Protein AF-0000000087148066 (afdb_homodimer)

pLDDT: mean 91.2, std 13.94, range [25.66, 98.75]

Nearest PDB structures (foldseek):
  1ais-assembly1_B  TM=8.058E-01  e=1.054E-03  Pyrococcus woesei
  8wak-assembly1_R  TM=8.141E-01  e=6.485E-03  Homo sapiens
  8s5n-assembly1_M  TM=8.007E-01  e=1.209E-02  Homo sapiens
  4roc-assembly1_A  TM=7.691E-01  e=4.428E-02  Homo sapiens
  4rod-assembly1_A  TM=7.139E-01  e=2.923E-02  Homo sapiens

Secondary structure (DSSP, 8-state):
---HHHHHHTHHHHHHHHHHHHHTT--HHHHHHHHHHHHHS--SSGGGHHHHHHHHHHHHHHHTT----HHHHHHHHT--HHHHHHHHHHHHHHT-------/---HHHHHHTHHHHHHHHHHHHHTT--HHHHHHHHHHHHHS--SSGGGHHHHHHHHHHHHHHHTT----HHHHHHHHT--HHHHHHHHHHHHHHT-------

Foldseek 3Di:
DADPVLCVVCVVLLVLLVVLCVVVVADPQLSVQLSVLLSVPPDPDPVLSLLSSLLSSQLSCVLVVNDDDLCSSCVSSVHDSVSNVVPNVVSNVVSPDDPPPD/DADPVLCVVCVVLLVLLVVLCVVVVADPQLSVQLSVLLSVPPDPDPVLSLLSSLLSSQLSCVLVVNDDDLCSSCVSSVHDSVSNVVPNVVSNVVSPDDPPPD

InterPro domains:
  IPR013150 Transcription factor TFIIB, cyclin-like domain [PF00382] (17-92)
  IPR036915 Cyclin-like superfamily [SSF47954] (13-97)

Sequence (204 aa):
MYRARDRVDNEEWVARLTRAADGLDLDTEARSNAVDLFLSNVPDEERSKPAVAAASLYAGALIAGEERSQGSVAAAMDVTRLSVQTRWKELLADSGFRPPEWMYRARDRVDNEEWVARLTRAADGLDLDTEARSNAVDLFLSNVPDEERSKPAVAAASLYAGALIAGEERSQGSVAAAMDVTRLSVQTRWKELLADSGFRPPEW

Structure (mmCIF, N/CA/C/O backbone):
data_AF-0000000087148066-model_v1
#
loop_
_entity.id
_entity.type
_entity.pdbx_description
1 polymer 'Transcription initiation factor IIB family protein'
#
loop_
_atom_site.group_PDB
_atom_site.id
_atom_site.type_symbol
_atom_site.label_atom_id
_atom_site.label_alt_id
_atom_site.label_comp_id
_atom_site.label_asym_id
_atom_site.label_entity_id
_atom_site.label_seq_id
_atom_site.pdbx_PDB_ins_code
_atom_site.Cartn_x
_atom_site.Cartn_y
_atom_site.Cartn_z
_atom_site.occupancy
_atom_site.B_iso_or_equiv
_atom_site.auth_seq_id
_atom_site.auth_comp_id
_atom_site.auth_asym_id
_atom_site.auth_atom_id
_atom_site.pdbx_PDB_model_num
ATOM 1 N N . MET A 1 1 ? -13.602 -15.461 4.309 1 65.12 1 MET A N 1
ATOM 2 C CA . MET A 1 1 ? -12.797 -16.578 4.773 1 65.12 1 MET A CA 1
ATOM 3 C C . MET A 1 1 ? -12.75 -17.688 3.727 1 65.12 1 MET A C 1
ATOM 5 O O . MET A 1 1 ? -13.758 -18 3.088 1 65.12 1 MET A O 1
ATOM 9 N N . TYR A 1 2 ? -11.602 -17.953 3.211 1 76.38 2 TYR A N 1
ATOM 10 C CA . TYR A 1 2 ? -11.492 -19.016 2.223 1 76.38 2 TYR A CA 1
ATOM 11 C C . TYR A 1 2 ? -11.523 -20.375 2.889 1 76.38 2 TYR A C 1
ATOM 13 O O . TYR A 1 2 ? -11.258 -20.5 4.09 1 76.38 2 TYR A O 1
ATOM 21 N N . ARG A 1 3 ? -12.148 -21.25 2.096 1 78.5 3 ARG A N 1
ATOM 22 C CA . ARG A 1 3 ? -12.359 -22.609 2.592 1 78.5 3 ARG A CA 1
ATOM 23 C C . ARG A 1 3 ? -11.109 -23.453 2.412 1 78.5 3 ARG A C 1
ATOM 25 O O . ARG A 1 3 ? -10.281 -23.172 1.54 1 78.5 3 ARG A O 1
ATOM 32 N N . ALA A 1 4 ? -10.859 -24.344 3.367 1 82.19 4 ALA A N 1
ATOM 33 C CA . ALA A 1 4 ? -9.758 -25.297 3.262 1 82.19 4 ALA A CA 1
ATOM 34 C C . ALA A 1 4 ? -9.656 -25.875 1.85 1 82.19 4 ALA A C 1
ATOM 36 O O . ALA A 1 4 ? -8.555 -26.062 1.331 1 82.19 4 ALA A O 1
ATOM 37 N N . ARG A 1 5 ? -10.672 -26.141 1.269 1 84.19 5 ARG A N 1
ATOM 38 C CA . ARG A 1 5 ? -10.719 -26.672 -0.094 1 84.19 5 ARG A CA 1
ATOM 39 C C . ARG A 1 5 ? -10.086 -25.688 -1.078 1 84.19 5 ARG A C 1
ATOM 41 O O . ARG A 1 5 ? -9.422 -26.109 -2.031 1 84.19 5 ARG A O 1
ATOM 48 N N . ASP A 1 6 ? -10.234 -24.422 -0.799 1 88.19 6 ASP A N 1
ATOM 49 C CA . ASP A 1 6 ? -9.641 -23.422 -1.68 1 88.19 6 ASP A CA 1
ATOM 50 C C . ASP A 1 6 ? -8.117 -23.516 -1.667 1 88.19 6 ASP A C 1
ATOM 52 O O . ASP A 1 6 ? -7.469 -23.344 -2.701 1 88.19 6 ASP A O 1
ATOM 56 N N . ARG A 1 7 ? -7.602 -23.859 -0.536 1 90.75 7 ARG A N 1
ATOM 57 C CA . ARG A 1 7 ? -6.156 -24 -0.43 1 90.75 7 ARG A CA 1
ATOM 58 C C . ARG A 1 7 ? -5.672 -25.219 -1.208 1 90.75 7 ARG A C 1
ATOM 60 O O . ARG A 1 7 ? -4.676 -25.156 -1.933 1 90.75 7 ARG A O 1
ATOM 67 N N . VAL A 1 8 ? -6.363 -26.281 -1.067 1 91.5 8 VAL A N 1
ATOM 68 C CA . VAL A 1 8 ? -5.984 -27.516 -1.746 1 91.5 8 VAL A CA 1
ATOM 69 C C . VAL A 1 8 ? -6.082 -27.328 -3.258 1 91.5 8 VAL A C 1
ATOM 71 O O . VAL A 1 8 ? -5.188 -27.734 -4 1 91.5 8 VAL A O 1
ATOM 74 N N . ASP A 1 9 ? -7.105 -26.688 -3.732 1 94.62 9 ASP A N 1
ATOM 75 C CA . ASP A 1 9 ? -7.348 -26.5 -5.16 1 94.62 9 ASP A CA 1
ATOM 76 C C . ASP A 1 9 ? -6.34 -25.531 -5.766 1 94.62 9 ASP A C 1
ATOM 78 O O . ASP A 1 9 ? -6.168 -25.484 -6.984 1 94.62 9 ASP A O 1
ATOM 82 N N . ASN A 1 10 ? -5.652 -24.766 -4.871 1 97.12 10 ASN A N 1
ATOM 83 C CA . ASN A 1 10 ? -4.715 -23.75 -5.363 1 97.12 10 ASN A CA 1
ATOM 84 C C . ASN A 1 10 ? -3.328 -23.938 -4.754 1 97.12 10 ASN A C 1
ATOM 86 O O . ASN A 1 10 ? -2.592 -22.969 -4.574 1 97.12 10 ASN A O 1
ATOM 90 N N . GLU A 1 11 ? -3.033 -25.156 -4.402 1 96.31 11 GLU A N 1
ATOM 91 C CA . GLU A 1 11 ? -1.798 -25.484 -3.701 1 96.31 11 GLU A CA 1
ATOM 92 C C . GLU A 1 11 ? -0.573 -25.078 -4.512 1 96.31 11 GLU A C 1
ATOM 94 O O . GLU A 1 11 ? 0.434 -24.641 -3.945 1 96.31 11 GLU A O 1
ATOM 99 N N . GLU A 1 12 ? -0.65 -25.266 -5.797 1 96.88 12 GLU A N 1
ATOM 100 C CA . GLU A 1 12 ? 0.484 -24.922 -6.652 1 96.88 12 GLU A CA 1
ATOM 101 C C . GLU A 1 12 ? 0.794 -23.422 -6.578 1 96.88 12 GLU A C 1
ATOM 103 O O . GLU A 1 12 ? 1.959 -23.031 -6.504 1 96.88 12 GLU A O 1
ATOM 108 N N . TRP A 1 13 ? -0.213 -22.656 -6.586 1 97.44 13 TRP A N 1
ATOM 109 C CA . TRP A 1 13 ? -0.006 -21.219 -6.539 1 97.44 13 TRP A CA 1
ATOM 110 C C . TRP A 1 13 ? 0.446 -20.781 -5.148 1 97.44 13 TRP A C 1
ATOM 112 O O . TRP A 1 13 ? 1.262 -19.859 -5.016 1 97.44 13 TRP A O 1
ATOM 122 N N . VAL A 1 14 ? -0.077 -21.422 -4.16 1 97.75 14 VAL A N 1
ATOM 123 C CA . VAL A 1 14 ? 0.371 -21.141 -2.801 1 97.75 14 VAL A CA 1
ATOM 124 C C . VAL A 1 14 ? 1.854 -21.469 -2.664 1 97.75 14 VAL A C 1
ATOM 126 O O . VAL A 1 14 ? 2.619 -20.719 -2.072 1 97.75 14 VAL A O 1
ATOM 129 N N . ALA A 1 15 ? 2.25 -22.578 -3.254 1 98.31 15 ALA A N 1
ATOM 130 C CA . ALA A 1 15 ? 3.656 -22.969 -3.223 1 98.31 15 ALA A CA 1
ATOM 131 C C . ALA A 1 15 ? 4.527 -21.969 -3.965 1 98.31 15 ALA A C 1
ATOM 133 O O . ALA A 1 15 ? 5.602 -21.594 -3.484 1 98.31 15 ALA A O 1
ATOM 134 N N . ARG A 1 16 ? 4.109 -21.516 -5.133 1 98.31 16 ARG A N 1
ATOM 135 C CA . ARG A 1 16 ? 4.855 -20.531 -5.918 1 98.31 16 ARG A CA 1
ATOM 136 C C . ARG A 1 16 ? 4.984 -19.219 -5.168 1 98.31 16 ARG A C 1
ATOM 138 O O . ARG A 1 16 ? 6.059 -18.609 -5.145 1 98.31 16 ARG A O 1
ATOM 145 N N . LEU A 1 17 ? 3.908 -18.812 -4.633 1 98.38 17 LEU A N 1
ATOM 146 C CA . LEU A 1 17 ? 3.893 -17.594 -3.83 1 98.38 17 LEU A CA 1
ATOM 147 C C . LEU A 1 17 ? 4.859 -17.703 -2.654 1 98.38 17 LEU A C 1
ATOM 149 O O . LEU A 1 17 ? 5.602 -16.766 -2.367 1 98.38 17 LEU A O 1
ATOM 153 N N . THR A 1 18 ? 4.902 -18.812 -2.006 1 98.19 18 THR A N 1
ATOM 154 C CA . THR A 1 18 ? 5.758 -19.047 -0.845 1 98.19 18 THR A CA 1
ATOM 155 C C . THR A 1 18 ? 7.227 -19.062 -1.249 1 98.19 18 THR A C 1
ATOM 157 O O . THR A 1 18 ? 8.078 -18.5 -0.549 1 98.19 18 THR A O 1
ATOM 160 N N . ARG A 1 19 ? 7.512 -19.656 -2.332 1 98.5 19 ARG A N 1
ATOM 161 C CA . ARG A 1 19 ? 8.883 -19.641 -2.834 1 98.5 19 ARG A CA 1
ATOM 162 C C . ARG A 1 19 ? 9.336 -18.234 -3.162 1 98.5 19 ARG A C 1
ATOM 164 O O . ARG A 1 19 ? 10.469 -17.844 -2.854 1 98.5 19 ARG A O 1
ATOM 171 N N . ALA A 1 20 ? 8.461 -17.531 -3.893 1 98.75 20 ALA A N 1
ATOM 172 C CA . ALA A 1 20 ? 8.781 -16.141 -4.207 1 98.75 20 ALA A CA 1
ATOM 173 C C . ALA A 1 20 ? 9.023 -15.336 -2.934 1 98.75 20 ALA A C 1
ATOM 175 O O . ALA A 1 20 ? 9.953 -14.523 -2.877 1 98.75 20 ALA A O 1
ATOM 176 N N . ALA A 1 21 ? 8.203 -15.562 -1.958 1 98.62 21 ALA A N 1
ATOM 177 C CA . ALA A 1 21 ? 8.383 -14.891 -0.677 1 98.62 21 ALA A CA 1
ATOM 178 C C . ALA A 1 21 ? 9.734 -15.234 -0.064 1 98.62 21 ALA A C 1
ATOM 180 O O . ALA A 1 21 ? 10.391 -14.367 0.526 1 98.62 21 ALA A O 1
ATOM 181 N N . ASP A 1 22 ? 10.102 -16.5 -0.171 1 98.12 22 ASP A N 1
ATOM 182 C CA . ASP A 1 22 ? 11.406 -16.938 0.31 1 98.12 22 ASP A CA 1
ATOM 183 C C . ASP A 1 22 ? 12.531 -16.203 -0.411 1 98.12 22 ASP A C 1
ATOM 185 O O . ASP A 1 22 ? 13.469 -15.703 0.225 1 98.12 22 ASP A O 1
ATOM 189 N N . GLY A 1 23 ? 12.469 -16.141 -1.648 1 98.06 23 GLY A N 1
ATOM 190 C CA . GLY A 1 23 ? 13.469 -15.461 -2.453 1 98.06 23 GLY A CA 1
ATOM 191 C C . GLY A 1 23 ? 13.586 -13.977 -2.133 1 98.06 23 GLY A C 1
ATOM 192 O O . GLY A 1 23 ? 14.648 -13.383 -2.301 1 98.06 23 GLY A O 1
ATOM 193 N N . LEU A 1 24 ? 12.555 -13.438 -1.685 1 97.81 24 LEU A N 1
ATOM 194 C CA . LEU A 1 24 ? 12.523 -12.023 -1.33 1 97.81 24 LEU A CA 1
ATOM 195 C C . LEU A 1 24 ? 12.812 -11.828 0.153 1 97.81 24 LEU A C 1
ATOM 197 O O . LEU A 1 24 ? 12.781 -10.695 0.654 1 97.81 24 LEU A O 1
ATOM 201 N N . ASP A 1 25 ? 13.008 -12.891 0.852 1 97.88 25 ASP A N 1
ATOM 202 C CA . ASP A 1 25 ? 13.336 -12.891 2.273 1 97.88 25 ASP A CA 1
ATOM 203 C C . ASP A 1 25 ? 12.242 -12.219 3.094 1 97.88 25 ASP A C 1
ATOM 205 O O . ASP A 1 25 ? 12.531 -11.359 3.936 1 97.88 25 ASP A O 1
ATOM 209 N N . LEU A 1 26 ? 11.047 -12.555 2.791 1 97.94 26 LEU A N 1
ATOM 210 C CA . LEU A 1 26 ? 9.914 -12.016 3.545 1 97.94 26 LEU A CA 1
ATOM 211 C C . LEU A 1 26 ? 9.703 -12.805 4.836 1 97.94 26 LEU A C 1
ATOM 213 O O . LEU A 1 26 ? 10.016 -14 4.898 1 97.94 26 LEU A O 1
ATOM 217 N N . ASP A 1 27 ? 9.172 -12.117 5.812 1 97.19 27 ASP A N 1
ATOM 218 C CA . ASP A 1 27 ? 8.953 -12.789 7.09 1 97.19 27 ASP A CA 1
ATOM 219 C C . ASP A 1 27 ? 7.656 -13.586 7.074 1 97.19 27 ASP A C 1
ATOM 221 O O . ASP A 1 27 ? 6.934 -13.594 6.074 1 97.19 27 ASP A O 1
ATOM 225 N N . THR A 1 28 ? 7.395 -14.32 8.148 1 97.31 28 THR A N 1
ATOM 226 C CA . THR A 1 28 ? 6.262 -15.234 8.227 1 97.31 28 THR A CA 1
ATOM 227 C C . THR A 1 28 ? 4.941 -14.469 8.133 1 97.31 28 THR A C 1
ATOM 229 O O . THR A 1 28 ? 3.977 -14.961 7.543 1 97.31 28 THR A O 1
ATOM 232 N N . GLU A 1 29 ? 4.934 -13.281 8.734 1 96 29 GLU A N 1
ATOM 233 C CA . GLU A 1 29 ? 3.717 -12.477 8.703 1 96 29 GLU A CA 1
ATOM 234 C C . GLU A 1 29 ? 3.373 -12.062 7.273 1 96 29 GLU A C 1
ATOM 236 O O . GLU A 1 29 ? 2.227 -12.195 6.84 1 96 29 GLU A O 1
ATOM 241 N N . ALA A 1 30 ? 4.328 -11.562 6.512 1 96.69 30 ALA A N 1
ATOM 242 C CA . ALA A 1 30 ? 4.137 -11.172 5.117 1 96.69 30 ALA A CA 1
ATOM 243 C C . ALA A 1 30 ? 3.654 -12.344 4.273 1 96.69 30 ALA A C 1
ATOM 245 O O . ALA A 1 30 ? 2.742 -12.203 3.457 1 96.69 30 ALA A O 1
ATOM 246 N N . ARG A 1 31 ? 4.219 -13.484 4.508 1 97.56 31 ARG A N 1
ATOM 247 C CA . ARG A 1 31 ? 3.844 -14.695 3.787 1 97.56 31 ARG A CA 1
ATOM 248 C C . ARG A 1 31 ? 2.398 -15.078 4.082 1 97.56 31 ARG A C 1
ATOM 250 O O . ARG A 1 31 ? 1.638 -15.406 3.166 1 97.56 31 ARG A O 1
ATOM 257 N N . SER A 1 32 ? 2.088 -15.078 5.352 1 96.62 32 SER A N 1
ATOM 258 C CA . SER A 1 32 ? 0.739 -15.438 5.773 1 96.62 32 SER A CA 1
ATOM 259 C C . SER A 1 32 ? -0.298 -14.484 5.184 1 96.62 32 SER A C 1
ATOM 261 O O . SER A 1 32 ? -1.326 -14.93 4.664 1 96.62 32 SER A O 1
ATOM 263 N N . ASN A 1 33 ? 0.008 -13.195 5.273 1 95.69 33 ASN A N 1
ATOM 264 C CA . ASN A 1 33 ? -0.878 -12.203 4.676 1 95.69 33 ASN A CA 1
ATOM 265 C C . ASN A 1 33 ? -1.093 -12.469 3.188 1 95.69 33 ASN A C 1
ATOM 267 O O . ASN A 1 33 ? -2.225 -12.422 2.703 1 95.69 33 ASN A O 1
ATOM 271 N N . ALA A 1 34 ? -0.006 -12.695 2.479 1 97.62 34 ALA A N 1
ATOM 272 C CA . ALA A 1 34 ? -0.044 -12.898 1.032 1 97.62 34 ALA A CA 1
ATOM 273 C C . ALA A 1 34 ? -0.906 -14.109 0.67 1 97.62 34 ALA A C 1
ATOM 275 O O . ALA A 1 34 ? -1.741 -14.031 -0.235 1 97.62 34 ALA A O 1
ATOM 276 N N . VAL A 1 35 ? -0.723 -15.211 1.393 1 97.19 35 VAL A N 1
ATOM 277 C CA . VAL A 1 35 ? -1.481 -16.438 1.14 1 97.19 35 VAL A CA 1
ATOM 278 C C . VAL A 1 35 ? -2.963 -16.188 1.422 1 97.19 35 VAL A C 1
ATOM 280 O O . VAL A 1 35 ? -3.824 -16.578 0.631 1 97.19 35 VAL A O 1
ATOM 283 N N . ASP A 1 36 ? -3.264 -15.539 2.539 1 95.88 36 ASP A N 1
ATOM 284 C CA . ASP A 1 36 ? -4.645 -15.242 2.906 1 95.88 36 ASP A CA 1
ATOM 285 C C . ASP A 1 36 ? -5.32 -14.375 1.848 1 95.88 36 ASP A C 1
ATOM 287 O O . ASP A 1 36 ? -6.469 -14.625 1.473 1 95.88 36 ASP A O 1
ATOM 291 N N . LEU A 1 37 ? -4.625 -13.344 1.41 1 96.38 37 LEU A N 1
ATOM 292 C CA . LEU A 1 37 ? -5.164 -12.461 0.384 1 96.38 37 LEU A CA 1
ATOM 293 C C . LEU A 1 37 ? -5.453 -13.234 -0.901 1 96.38 37 LEU A C 1
ATOM 295 O O . LEU A 1 37 ? -6.516 -13.07 -1.501 1 96.38 37 LEU A O 1
ATOM 299 N N . PHE A 1 38 ? -4.508 -14.062 -1.3 1 97.81 38 PHE A N 1
ATOM 300 C CA . PHE A 1 38 ? -4.68 -14.828 -2.533 1 97.81 38 PHE A CA 1
ATOM 301 C C . PHE A 1 38 ? -5.871 -15.766 -2.424 1 97.81 38 PHE A C 1
ATOM 303 O O . PHE A 1 38 ? -6.746 -15.773 -3.295 1 97.81 38 PHE A O 1
ATOM 310 N N . LEU A 1 39 ? -5.961 -16.516 -1.323 1 96.69 39 LEU A N 1
ATOM 311 C CA . LEU A 1 39 ? -7 -17.531 -1.163 1 96.69 39 LEU A CA 1
ATOM 312 C C . LEU A 1 39 ? -8.367 -16.875 -1.002 1 96.69 39 LEU A C 1
ATOM 314 O O . LEU A 1 39 ? -9.391 -17.484 -1.354 1 96.69 39 LEU A O 1
ATOM 318 N N . SER A 1 40 ? -8.383 -15.633 -0.533 1 95.12 40 SER A N 1
ATOM 319 C CA . SER A 1 40 ? -9.648 -14.914 -0.382 1 95.12 40 SER A CA 1
ATOM 320 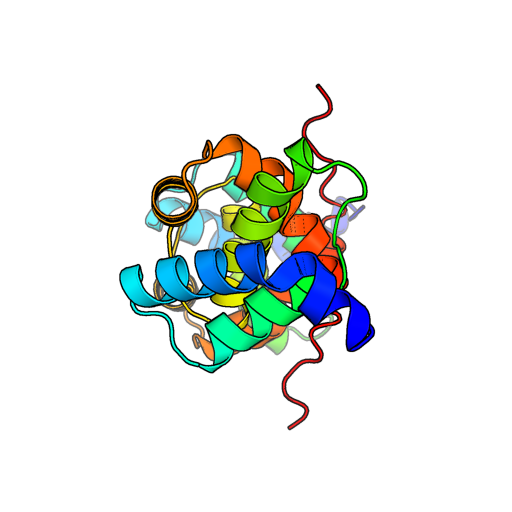C C . SER A 1 40 ? -10.086 -14.281 -1.699 1 95.12 40 SER A C 1
ATOM 322 O O . SER A 1 40 ? -11.227 -13.828 -1.826 1 95.12 40 SER A O 1
ATOM 324 N N . ASN A 1 41 ? -9.172 -14.234 -2.719 1 95.69 41 ASN A N 1
ATOM 325 C CA . ASN A 1 41 ? -9.453 -13.539 -3.969 1 95.69 41 ASN A CA 1
ATOM 326 C C . ASN A 1 41 ? -9.133 -14.406 -5.184 1 95.69 41 ASN A C 1
ATOM 328 O O . ASN A 1 41 ? -8.789 -13.898 -6.246 1 95.69 41 ASN A O 1
ATOM 332 N N . VAL A 1 42 ? -9.133 -15.688 -5 1 96.19 42 VAL A N 1
ATOM 333 C CA . VAL A 1 42 ? -8.781 -16.594 -6.09 1 96.19 42 VAL A CA 1
ATOM 334 C C . VAL A 1 42 ? -9.688 -16.344 -7.293 1 96.19 42 VAL A C 1
ATOM 336 O O . VAL A 1 42 ? -10.914 -16.391 -7.176 1 96.19 42 VAL A O 1
ATOM 339 N N . PRO A 1 43 ? -9 -16.016 -8.453 1 96.12 43 PRO A N 1
ATOM 340 C CA . PRO A 1 43 ? -9.828 -15.789 -9.641 1 96.12 43 PRO A CA 1
ATOM 341 C C . PRO A 1 43 ? -10.336 -17.094 -10.25 1 96.12 43 PRO A C 1
ATOM 343 O O . PRO A 1 43 ? -9.711 -18.141 -10.086 1 96.12 43 PRO A O 1
ATOM 346 N N . ASP A 1 44 ? -11.398 -16.984 -10.984 1 94.88 44 ASP A N 1
ATOM 347 C CA . ASP A 1 44 ? -11.961 -18.141 -11.68 1 94.88 44 ASP A CA 1
ATOM 348 C C . ASP A 1 44 ? -11.062 -18.578 -12.828 1 94.88 44 ASP A C 1
ATOM 350 O O . ASP A 1 44 ? -10.867 -19.781 -13.055 1 94.88 44 ASP A O 1
ATOM 354 N N . GLU A 1 45 ? -10.5 -17.641 -13.5 1 96.5 45 GLU A N 1
ATOM 355 C CA . GLU A 1 45 ? -9.672 -17.922 -14.664 1 96.5 45 GLU A CA 1
ATOM 356 C C . GLU A 1 45 ? -8.234 -18.234 -14.266 1 96.5 45 GLU A C 1
ATOM 358 O O . GLU A 1 45 ? -7.582 -17.422 -13.602 1 96.5 45 GLU A O 1
ATOM 363 N N . GLU A 1 46 ? -7.781 -19.391 -14.773 1 96.5 46 GLU A N 1
ATOM 364 C CA . GLU A 1 46 ? -6.426 -19.844 -14.477 1 96.5 46 GLU A CA 1
ATOM 365 C C . GLU A 1 46 ? -5.395 -18.812 -14.938 1 96.5 46 GLU A C 1
ATOM 367 O O . GLU A 1 46 ? -4.387 -18.594 -14.258 1 96.5 46 GLU A O 1
ATOM 372 N N . ARG A 1 47 ? -5.648 -18.156 -16.031 1 96.56 47 ARG A N 1
ATOM 373 C CA . ARG A 1 47 ? -4.688 -17.203 -16.609 1 96.56 47 ARG A CA 1
ATOM 374 C C . ARG A 1 47 ? -4.547 -15.969 -15.734 1 96.56 47 ARG A C 1
ATOM 376 O O . ARG A 1 47 ? -3.555 -15.242 -15.828 1 96.56 47 ARG A O 1
ATOM 383 N N . SER A 1 48 ? -5.527 -15.789 -14.836 1 97.69 48 SER A N 1
ATOM 384 C CA . SER A 1 48 ? -5.508 -14.609 -13.977 1 97.69 48 SER A CA 1
ATOM 385 C C . SER A 1 48 ? -4.785 -14.883 -12.664 1 97.69 48 SER A C 1
ATOM 387 O O . SER A 1 48 ? -4.391 -13.961 -11.953 1 97.69 48 SER A O 1
ATOM 389 N N . LYS A 1 49 ? -4.531 -16.078 -12.305 1 97.81 49 LYS A N 1
ATOM 390 C CA . LYS A 1 49 ? -4.039 -16.484 -10.984 1 97.81 49 LYS A CA 1
ATOM 391 C C . LYS A 1 49 ? -2.633 -15.945 -10.742 1 97.81 49 LYS A C 1
ATOM 393 O O . LYS A 1 49 ? -2.346 -15.414 -9.672 1 97.81 49 LYS A O 1
ATOM 398 N N . PRO A 1 50 ? -1.706 -15.977 -11.766 1 97.94 50 PRO A N 1
ATOM 399 C CA . PRO A 1 50 ? -0.375 -15.43 -11.492 1 97.94 50 PRO A CA 1
ATOM 400 C C . PRO A 1 50 ? -0.415 -13.953 -11.102 1 97.94 50 PRO A C 1
ATOM 402 O O . PRO A 1 50 ? 0.25 -13.555 -10.141 1 97.94 50 PRO A O 1
ATOM 405 N N . ALA A 1 51 ? -1.228 -13.211 -11.797 1 98.25 51 ALA A N 1
ATOM 406 C CA . ALA A 1 51 ? -1.318 -11.781 -11.523 1 98.25 51 ALA A CA 1
ATOM 407 C C . ALA A 1 51 ? -1.895 -11.516 -10.133 1 98.25 51 ALA A C 1
ATOM 409 O O . ALA A 1 51 ? -1.389 -10.672 -9.398 1 98.25 51 ALA A O 1
ATOM 410 N N . VAL A 1 52 ? -2.926 -12.297 -9.781 1 98.25 52 VAL A N 1
ATOM 411 C CA . VAL A 1 52 ? -3.557 -12.133 -8.477 1 98.25 52 VAL A CA 1
ATOM 412 C C . VAL A 1 52 ? -2.604 -12.594 -7.375 1 98.25 52 VAL A C 1
ATOM 414 O O . VAL A 1 52 ? -2.51 -11.961 -6.32 1 98.25 52 VAL A O 1
ATOM 417 N N . ALA A 1 53 ? -1.887 -13.664 -7.609 1 98.69 53 ALA A N 1
ATOM 418 C CA . ALA A 1 53 ? -0.912 -14.148 -6.641 1 98.69 53 ALA A CA 1
ATOM 419 C C . ALA A 1 53 ? 0.197 -13.125 -6.414 1 98.69 53 ALA A C 1
ATOM 421 O O . ALA A 1 53 ? 0.544 -12.82 -5.27 1 98.69 53 ALA A O 1
ATOM 422 N N . ALA A 1 54 ? 0.714 -12.562 -7.48 1 98.75 54 ALA A N 1
ATOM 423 C CA . ALA A 1 54 ? 1.767 -11.555 -7.371 1 98.75 54 ALA A CA 1
ATOM 424 C C . ALA A 1 54 ? 1.274 -10.328 -6.613 1 98.75 54 ALA A C 1
ATOM 426 O O . ALA A 1 54 ? 1.961 -9.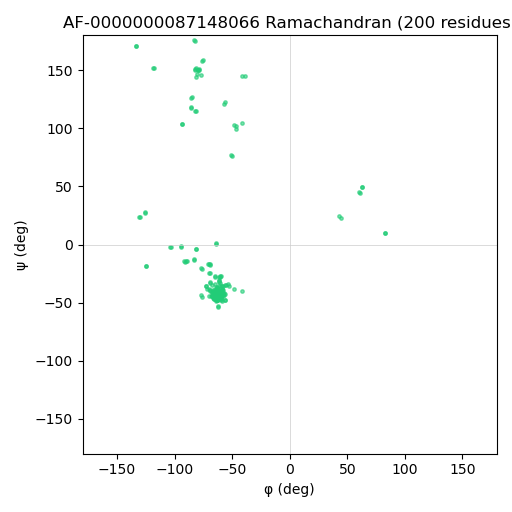82 -5.719 1 98.75 54 ALA A O 1
ATOM 427 N N . ALA A 1 55 ? 0.111 -9.914 -6.957 1 98.12 55 ALA A N 1
ATOM 428 C CA . ALA A 1 55 ? -0.468 -8.758 -6.281 1 98.12 55 ALA A CA 1
ATOM 429 C C . ALA A 1 55 ? -0.7 -9.047 -4.801 1 98.12 55 ALA A C 1
ATOM 431 O O . ALA A 1 55 ? -0.476 -8.18 -3.951 1 98.12 55 ALA A O 1
ATOM 432 N N . SER A 1 56 ? -1.126 -10.25 -4.484 1 97.94 56 SER A N 1
ATOM 433 C CA . SER A 1 56 ? -1.324 -10.664 -3.1 1 97.94 56 SER A CA 1
ATOM 434 C C . SER A 1 56 ? -0.011 -10.648 -2.324 1 97.94 56 SER A C 1
ATOM 436 O O . SER A 1 56 ? 0.024 -10.242 -1.161 1 97.94 56 SER A O 1
ATOM 438 N N . LEU A 1 57 ? 1.008 -11.117 -2.971 1 98.44 57 LEU A N 1
ATOM 439 C CA . LEU A 1 57 ? 2.33 -11.117 -2.354 1 98.44 57 LEU A CA 1
ATOM 440 C C . LEU A 1 57 ? 2.787 -9.703 -2.039 1 98.44 57 LEU A C 1
ATOM 442 O O . LEU A 1 57 ? 3.279 -9.43 -0.941 1 98.44 57 LEU A O 1
ATOM 446 N N . TYR A 1 58 ? 2.631 -8.852 -2.953 1 97.06 58 TYR A N 1
ATOM 447 C CA . TYR A 1 58 ? 2.994 -7.449 -2.775 1 97.06 58 TYR A CA 1
ATOM 448 C C . TYR A 1 58 ? 2.17 -6.809 -1.665 1 97.06 58 TYR A C 1
ATOM 450 O O . TYR A 1 58 ? 2.723 -6.215 -0.738 1 97.06 58 TYR A O 1
ATOM 458 N N . ALA A 1 59 ? 0.908 -6.934 -1.772 1 95.44 59 ALA A N 1
ATOM 459 C CA . ALA A 1 59 ? 0.012 -6.359 -0.773 1 95.44 59 ALA A CA 1
ATOM 460 C C . ALA A 1 59 ? 0.289 -6.938 0.611 1 95.44 59 ALA A C 1
ATOM 462 O O . ALA A 1 59 ? 0.308 -6.207 1.604 1 95.44 59 ALA A O 1
ATOM 463 N N . GLY A 1 60 ? 0.469 -8.266 0.678 1 95.69 60 GLY A N 1
ATOM 464 C CA . GLY A 1 60 ? 0.754 -8.914 1.947 1 95.69 60 GLY A CA 1
ATOM 465 C C . GLY A 1 60 ? 2.031 -8.422 2.598 1 95.69 60 GLY A C 1
ATOM 466 O O . GLY A 1 60 ? 2.09 -8.258 3.82 1 95.69 60 GLY A O 1
ATOM 467 N N . ALA A 1 61 ? 3.068 -8.203 1.746 1 95.31 61 ALA A N 1
ATOM 468 C CA . ALA A 1 61 ? 4.324 -7.648 2.246 1 95.31 61 ALA A CA 1
ATOM 469 C C . ALA A 1 61 ? 4.117 -6.242 2.801 1 95.31 61 ALA A C 1
ATOM 471 O O . ALA A 1 61 ? 4.621 -5.91 3.877 1 95.31 61 ALA A O 1
ATOM 472 N N . LEU A 1 62 ? 3.367 -5.445 2.066 1 92.25 62 LEU A N 1
ATOM 473 C CA . LEU A 1 62 ? 3.094 -4.078 2.494 1 92.25 62 LEU A CA 1
ATOM 474 C C . LEU A 1 62 ? 2.4 -4.062 3.854 1 92.25 62 LEU A C 1
ATOM 476 O O . LEU A 1 62 ? 2.742 -3.256 4.719 1 92.25 62 LEU A O 1
ATOM 480 N N . ILE A 1 63 ? 1.492 -4.926 4.039 1 91.69 63 ILE A N 1
ATOM 481 C CA . ILE A 1 63 ? 0.715 -5.004 5.273 1 91.69 63 ILE A CA 1
ATOM 482 C C . ILE A 1 63 ? 1.638 -5.324 6.445 1 91.69 63 ILE A C 1
ATOM 484 O O . ILE A 1 63 ? 1.465 -4.789 7.543 1 91.69 63 ILE A O 1
ATOM 488 N N . ALA A 1 64 ? 2.584 -6.141 6.215 1 92 64 ALA A N 1
ATOM 489 C CA . ALA A 1 64 ? 3.514 -6.566 7.262 1 92 64 ALA A CA 1
ATOM 490 C C . ALA A 1 64 ? 4.605 -5.523 7.48 1 92 64 ALA A C 1
ATOM 492 O O . ALA A 1 64 ? 5.469 -5.691 8.344 1 92 64 ALA A O 1
ATOM 493 N N . GLY A 1 65 ? 4.586 -4.473 6.656 1 88.25 65 GLY A N 1
ATOM 494 C CA . GLY A 1 65 ? 5.598 -3.436 6.785 1 88.25 65 GLY A CA 1
ATOM 495 C C . GLY A 1 65 ? 6.898 -3.783 6.086 1 88.25 65 GLY A C 1
ATOM 496 O O . GLY A 1 65 ? 7.934 -3.166 6.348 1 88.25 65 GLY A O 1
ATOM 497 N N . GLU A 1 66 ? 6.844 -4.879 5.297 1 91.19 66 GLU A N 1
ATOM 498 C CA . GLU A 1 66 ? 7.992 -5.266 4.477 1 91.19 66 GLU A CA 1
ATOM 499 C C . GLU A 1 66 ? 7.977 -4.539 3.135 1 91.19 66 GLU A C 1
ATOM 501 O O . GLU A 1 66 ? 7.047 -4.707 2.342 1 91.19 66 GLU A O 1
ATOM 506 N N . GLU A 1 67 ? 9.023 -3.748 2.936 1 88.38 67 GLU A N 1
ATOM 507 C CA . GLU A 1 67 ? 9.031 -2.898 1.747 1 88.38 67 GLU A CA 1
ATOM 508 C C . GLU A 1 67 ? 9.75 -3.578 0.588 1 88.38 67 GLU A C 1
ATOM 510 O O . GLU A 1 67 ? 10.977 -3.73 0.617 1 88.38 67 GLU A O 1
ATOM 515 N N . ARG A 1 68 ? 9.086 -4.055 -0.313 1 90.94 68 ARG A N 1
ATOM 516 C CA . ARG A 1 68 ? 9.609 -4.566 -1.576 1 90.94 68 ARG A CA 1
ATOM 517 C C . ARG A 1 68 ? 9.055 -3.775 -2.758 1 90.94 68 ARG A C 1
ATOM 519 O O . ARG A 1 68 ? 7.953 -3.234 -2.688 1 90.94 68 ARG A O 1
ATOM 526 N N . SER A 1 69 ? 9.805 -3.723 -3.799 1 92.75 69 SER A N 1
ATOM 527 C CA . SER A 1 69 ? 9.305 -3.018 -4.977 1 92.75 69 SER A CA 1
ATOM 528 C C . SER A 1 69 ? 8.312 -3.877 -5.758 1 92.75 69 SER A C 1
ATOM 530 O O . SER A 1 69 ? 8.391 -5.105 -5.723 1 92.75 69 SER A O 1
ATOM 532 N N . GLN A 1 70 ? 7.395 -3.209 -6.406 1 94.56 70 GLN A N 1
ATOM 533 C CA . GLN A 1 70 ? 6.477 -3.896 -7.309 1 94.56 70 GLN A CA 1
ATOM 534 C C . GLN A 1 70 ? 7.234 -4.695 -8.359 1 94.56 70 GLN A C 1
ATOM 536 O O . GLN A 1 70 ? 6.816 -5.793 -8.734 1 94.56 70 GLN A O 1
ATOM 541 N N . GLY A 1 71 ? 8.414 -4.18 -8.828 1 95.25 71 GLY A N 1
ATOM 542 C CA . GLY A 1 71 ? 9.227 -4.836 -9.836 1 95.25 71 GLY A CA 1
ATOM 543 C C . GLY A 1 71 ? 9.859 -6.125 -9.352 1 95.25 71 GLY A C 1
ATOM 544 O O . GLY A 1 71 ? 9.844 -7.137 -10.055 1 95.25 71 GLY A O 1
ATOM 545 N N . SER A 1 72 ? 10.383 -6.094 -8.156 1 96.56 72 SER A N 1
ATOM 546 C CA . SER A 1 72 ? 11.023 -7.285 -7.609 1 96.56 72 SER A CA 1
ATOM 547 C C . SER A 1 72 ? 10.008 -8.398 -7.371 1 96.56 72 SER A C 1
ATOM 549 O O . SER A 1 72 ? 10.297 -9.57 -7.629 1 96.56 72 SER A O 1
ATOM 551 N N . VAL A 1 73 ? 8.836 -8.023 -6.898 1 98.06 73 VAL A N 1
ATOM 552 C CA . VAL A 1 73 ? 7.781 -9 -6.664 1 98.06 73 VAL A CA 1
ATOM 553 C C . VAL A 1 73 ? 7.309 -9.578 -7.996 1 98.06 73 VAL A C 1
ATOM 555 O O . VAL A 1 73 ? 7.145 -10.797 -8.125 1 98.06 73 VAL A O 1
ATOM 558 N N . ALA A 1 74 ? 7.09 -8.672 -8.961 1 98.31 74 ALA A N 1
ATOM 559 C CA . ALA A 1 74 ? 6.672 -9.109 -10.289 1 98.31 74 ALA A CA 1
ATOM 560 C C . ALA A 1 74 ? 7.68 -10.094 -10.891 1 98.31 74 ALA A C 1
ATOM 562 O O . ALA A 1 74 ? 7.297 -11.125 -11.438 1 98.31 74 ALA A O 1
ATOM 563 N N . ALA A 1 75 ? 8.977 -9.805 -10.766 1 98.5 75 ALA A N 1
ATOM 564 C CA . ALA A 1 75 ? 10.039 -10.664 -11.281 1 98.5 75 ALA A CA 1
ATOM 565 C C . ALA A 1 75 ? 10.031 -12.023 -10.586 1 98.5 75 ALA A C 1
ATOM 567 O O . ALA A 1 75 ? 10.172 -13.055 -11.242 1 98.5 75 ALA A O 1
ATOM 568 N N . ALA A 1 76 ? 9.836 -11.984 -9.305 1 98.5 76 ALA A N 1
ATOM 569 C CA . ALA A 1 76 ? 9.844 -13.227 -8.531 1 98.5 76 ALA A CA 1
ATOM 570 C C . ALA A 1 76 ? 8.688 -14.133 -8.93 1 98.5 76 ALA A C 1
ATOM 572 O O . ALA A 1 76 ? 8.797 -15.359 -8.836 1 98.5 76 ALA A O 1
ATOM 573 N N . MET A 1 77 ? 7.629 -13.555 -9.406 1 98.75 77 MET A N 1
ATOM 574 C CA . MET A 1 77 ? 6.426 -14.312 -9.75 1 98.75 77 MET A CA 1
ATOM 575 C C . MET A 1 77 ? 6.305 -14.484 -11.258 1 98.75 77 MET A C 1
ATOM 577 O O . MET A 1 77 ? 5.328 -15.062 -11.742 1 98.75 77 MET A O 1
ATOM 581 N N . ASP A 1 78 ? 7.18 -13.953 -11.938 1 98.31 78 ASP A N 1
ATOM 582 C CA . A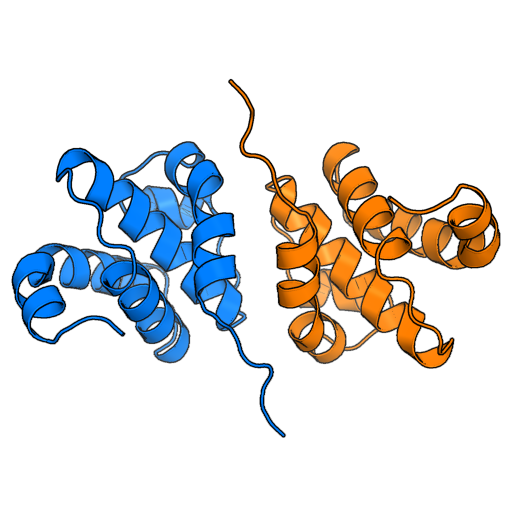SP A 1 78 ? 7.23 -14.055 -13.398 1 98.31 78 ASP A CA 1
ATOM 583 C C . ASP A 1 78 ? 6 -13.422 -14.039 1 98.31 78 ASP A C 1
ATOM 585 O O . ASP A 1 78 ? 5.305 -14.062 -14.828 1 98.31 78 ASP A O 1
ATOM 589 N N . VAL A 1 79 ? 5.676 -12.172 -13.625 1 98.44 79 VAL A N 1
ATOM 590 C CA . VAL A 1 79 ? 4.629 -11.352 -14.219 1 98.44 79 VAL A CA 1
ATOM 591 C C . VAL A 1 79 ? 5.152 -9.93 -14.453 1 98.44 79 VAL A C 1
ATOM 593 O O . VAL A 1 79 ? 6.258 -9.594 -14.023 1 98.44 79 VAL A O 1
ATOM 596 N N . THR A 1 80 ? 4.379 -9.164 -15.148 1 97.25 80 THR A N 1
ATOM 597 C CA . THR A 1 80 ? 4.746 -7.773 -15.391 1 97.25 80 THR A CA 1
ATOM 598 C C . THR A 1 80 ? 4.414 -6.91 -14.18 1 97.25 80 THR A C 1
ATOM 600 O O . THR A 1 80 ? 3.518 -7.246 -13.398 1 97.25 80 THR A O 1
ATOM 603 N N . ARG A 1 81 ? 5.207 -5.848 -14.008 1 95.75 81 ARG A N 1
ATOM 604 C CA . ARG A 1 81 ? 4.91 -4.887 -12.953 1 95.75 81 ARG A CA 1
ATOM 605 C C . ARG A 1 81 ? 3.471 -4.387 -13.055 1 95.75 81 ARG A C 1
ATOM 607 O O . ARG A 1 81 ? 2.82 -4.141 -12.039 1 95.75 81 ARG A O 1
ATOM 614 N N . LEU A 1 82 ? 3 -4.246 -14.289 1 95.44 82 LEU A N 1
ATOM 615 C CA . LEU A 1 82 ? 1.642 -3.775 -14.531 1 95.44 82 LEU A CA 1
ATOM 616 C C . LEU A 1 82 ? 0.617 -4.711 -13.898 1 95.44 82 LEU A C 1
ATOM 618 O O . LEU A 1 82 ? -0.4 -4.262 -13.375 1 95.44 82 LEU A O 1
ATOM 622 N N . SER A 1 83 ? 0.874 -6.062 -13.898 1 97.06 83 SER A N 1
ATOM 623 C CA . SER A 1 83 ? -0.014 -7.043 -13.281 1 97.06 83 SER A CA 1
ATOM 624 C C . SER A 1 83 ? -0.217 -6.75 -11.797 1 97.06 83 SER A C 1
ATOM 626 O O . SER A 1 83 ? -1.336 -6.844 -11.289 1 97.06 83 SER A O 1
ATOM 628 N N . VAL A 1 84 ? 0.853 -6.336 -11.133 1 96.25 84 VAL A N 1
ATOM 629 C CA . VAL A 1 84 ? 0.816 -6.027 -9.711 1 96.25 84 VAL A CA 1
ATOM 630 C C . VAL A 1 84 ? 0.143 -4.676 -9.492 1 96.25 84 VAL A C 1
ATOM 632 O O . VAL A 1 84 ? -0.754 -4.551 -8.648 1 96.25 84 VAL A O 1
ATOM 635 N N . GLN A 1 85 ? 0.54 -3.738 -10.305 1 92.62 85 GLN A N 1
ATOM 636 C CA . GLN A 1 85 ? 0.08 -2.361 -10.156 1 92.62 85 GLN A CA 1
ATOM 637 C C . GLN A 1 85 ? -1.438 -2.271 -10.289 1 92.62 85 GLN A C 1
ATOM 639 O O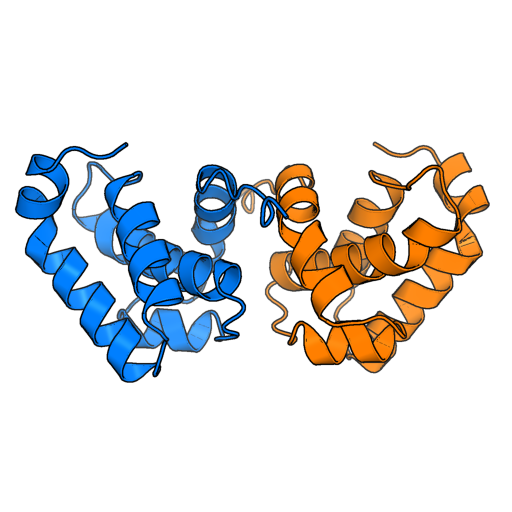 . GLN A 1 85 ? -2.076 -1.466 -9.609 1 92.62 85 GLN A O 1
ATOM 644 N N . THR A 1 86 ? -2.053 -3.16 -11.016 1 92.69 86 THR A N 1
ATOM 645 C CA . THR A 1 86 ? -3.471 -3.045 -11.336 1 92.69 86 THR A CA 1
ATOM 646 C C . THR A 1 86 ? -4.32 -3.736 -10.273 1 92.69 86 THR A C 1
ATOM 648 O O . THR A 1 86 ? -5.508 -3.436 -10.125 1 92.69 86 THR A O 1
ATOM 651 N N . ARG A 1 87 ? -3.713 -4.531 -9.453 1 94.19 87 ARG A N 1
ATOM 652 C CA . ARG A 1 87 ? -4.578 -5.395 -8.656 1 94.19 87 ARG A CA 1
ATOM 653 C C . ARG A 1 87 ? -4.293 -5.23 -7.168 1 94.19 87 ARG A C 1
ATOM 655 O O . ARG A 1 87 ? -5.133 -5.566 -6.328 1 94.19 87 ARG A O 1
ATOM 662 N N . TRP A 1 88 ? -3.127 -4.68 -6.789 1 93.75 88 TRP A N 1
ATOM 663 C CA . TRP A 1 88 ? -2.686 -4.758 -5.402 1 93.75 88 TRP A CA 1
ATOM 664 C C . TRP A 1 88 ? -3.568 -3.904 -4.5 1 93.75 88 TRP A C 1
ATOM 666 O O . TRP A 1 88 ? -3.875 -4.297 -3.369 1 93.75 88 TRP A O 1
ATOM 676 N N . LYS A 1 89 ? -4.07 -2.822 -4.973 1 90.12 89 LYS A N 1
ATOM 677 C CA . LYS A 1 89 ? -4.867 -1.91 -4.156 1 90.12 89 LYS A CA 1
ATOM 678 C C . LYS A 1 89 ? -6.176 -2.562 -3.723 1 90.12 89 LYS A C 1
ATOM 680 O O . LYS A 1 89 ? -6.562 -2.479 -2.555 1 90.12 89 LYS A O 1
ATOM 685 N N . GLU A 1 90 ? -6.828 -3.162 -4.672 1 90.5 90 GLU A N 1
ATOM 686 C CA . GLU A 1 90 ? -8.078 -3.848 -4.363 1 90.5 90 GLU A CA 1
ATOM 687 C C . GLU A 1 90 ? -7.855 -4.992 -3.381 1 90.5 90 GLU A C 1
ATOM 689 O O . GLU A 1 90 ? -8.672 -5.223 -2.486 1 90.5 90 GLU A O 1
ATOM 694 N N . LEU A 1 91 ? -6.789 -5.68 -3.57 1 93.44 91 LEU A N 1
ATOM 695 C CA . LEU A 1 91 ? -6.477 -6.785 -2.668 1 93.44 91 LEU A CA 1
ATOM 696 C C . LEU A 1 91 ? -6.215 -6.273 -1.256 1 93.44 91 LEU A C 1
ATOM 698 O O . LEU A 1 91 ? -6.625 -6.898 -0.277 1 93.44 91 LEU A O 1
ATOM 702 N N . LEU A 1 92 ? -5.492 -5.172 -1.245 1 91.25 92 LEU A N 1
ATOM 703 C CA . LEU A 1 92 ? -5.195 -4.574 0.052 1 91.25 92 LEU A CA 1
ATOM 704 C C . LEU A 1 92 ? -6.477 -4.125 0.749 1 91.25 92 LEU A C 1
ATOM 706 O O . LEU A 1 92 ? -6.617 -4.285 1.963 1 91.25 92 LEU A O 1
ATOM 710 N N . ALA A 1 93 ? -7.371 -3.535 0.014 1 85.5 93 ALA A N 1
ATOM 711 C CA . ALA A 1 93 ? -8.648 -3.088 0.574 1 85.5 93 ALA A CA 1
ATOM 712 C C . ALA A 1 93 ? -9.453 -4.266 1.115 1 85.5 93 ALA A C 1
ATOM 714 O O . ALA A 1 93 ? -10.188 -4.125 2.096 1 85.5 93 ALA A O 1
ATOM 715 N N . ASP A 1 94 ? -9.297 -5.367 0.527 1 83.81 94 ASP A N 1
ATOM 716 C CA . ASP A 1 94 ? -10.047 -6.566 0.895 1 83.81 94 ASP A CA 1
ATOM 717 C C . ASP A 1 94 ? -9.477 -7.199 2.164 1 83.81 94 ASP A C 1
ATOM 719 O O . ASP A 1 94 ? -10.125 -8.039 2.785 1 83.81 94 ASP A O 1
ATOM 723 N N . SER A 1 95 ? -8.234 -6.859 2.461 1 83.12 95 SER A N 1
ATOM 724 C CA . SER A 1 95 ? -7.566 -7.496 3.592 1 83.12 95 SER A CA 1
ATOM 725 C C . SER A 1 95 ? -8.258 -7.148 4.906 1 83.12 95 SER A C 1
ATOM 727 O O . SER A 1 95 ? -8.047 -7.816 5.922 1 83.12 95 SER A O 1
ATOM 729 N N . GLY A 1 96 ? -9.305 -6.387 4.941 1 70.5 96 GLY A N 1
ATOM 730 C CA . GLY A 1 96 ? -9.914 -6.008 6.207 1 70.5 96 GLY A CA 1
ATOM 731 C C . GLY A 1 96 ? -8.906 -5.598 7.258 1 70.5 96 GLY A C 1
ATOM 732 O O . GLY A 1 96 ? -9.141 -5.777 8.453 1 70.5 96 GLY A O 1
ATOM 733 N N . PHE A 1 97 ? -7.738 -5.191 6.926 1 58.03 97 PHE A N 1
ATOM 734 C CA . PHE A 1 97 ? -6.668 -4.941 7.887 1 58.03 97 PHE A CA 1
ATOM 735 C C . PHE A 1 97 ? -7.172 -4.086 9.039 1 58.03 97 PHE A C 1
ATOM 737 O O . PHE A 1 97 ? -7.812 -3.057 8.828 1 58.03 97 PHE A O 1
ATOM 744 N N . ARG A 1 98 ? -7.41 -4.883 10.211 1 51 98 ARG A N 1
ATOM 745 C CA . ARG A 1 98 ? -7.727 -4.207 11.469 1 51 98 ARG A CA 1
ATOM 746 C C . ARG A 1 98 ? -6.461 -3.707 12.156 1 51 98 ARG A C 1
ATOM 748 O O . ARG A 1 98 ? -5.477 -4.438 12.258 1 51 98 ARG A O 1
ATOM 755 N N . PRO A 1 99 ? -6.328 -2.352 12.281 1 44.03 99 PRO A N 1
ATOM 756 C CA . PRO A 1 99 ? -5.191 -1.869 13.07 1 44.03 99 PRO A CA 1
ATOM 757 C C . PRO A 1 99 ? -4.926 -2.725 14.305 1 44.03 99 PRO A C 1
ATOM 759 O O . PRO A 1 99 ? -5.836 -3.383 14.812 1 44.03 99 PRO A O 1
ATOM 762 N N . PRO A 1 100 ? -3.566 -2.814 14.57 1 37.38 100 PRO A N 1
ATOM 763 C CA . PRO A 1 100 ? -3.322 -3.588 15.797 1 37.38 100 PRO A CA 1
ATOM 764 C C . PRO A 1 100 ? -4.234 -3.172 16.953 1 37.38 100 PRO A C 1
ATOM 766 O O . PRO A 1 100 ? -4.598 -1.998 17.062 1 37.38 100 PRO A O 1
ATOM 769 N N . GLU A 1 101 ? -5.25 -3.895 17.156 1 33.91 101 GLU A N 1
ATOM 770 C CA . GLU A 1 101 ? -6.008 -3.672 18.391 1 33.91 101 GLU A CA 1
ATOM 771 C C . GLU A 1 101 ? -5.094 -3.658 19.609 1 33.91 101 GLU A C 1
ATOM 773 O O . GLU A 1 101 ? -4.309 -4.586 19.812 1 33.91 101 GLU A O 1
ATOM 778 N N . TRP A 1 102 ? -4.406 -2.49 19.703 1 26.34 102 TRP A N 1
ATOM 779 C CA . TRP A 1 102 ? -3.859 -2.461 21.062 1 26.34 102 TRP A CA 1
ATOM 780 C C . TRP A 1 102 ? -4.969 -2.285 22.094 1 26.34 102 TRP A C 1
ATOM 782 O O . TRP A 1 102 ? -6.047 -1.777 21.781 1 26.34 102 TRP A O 1
ATOM 792 N N . MET B 1 1 ? -14.844 14.477 -1.479 1 64.5 1 MET B N 1
ATOM 793 C CA . MET B 1 1 ? -14.25 15.656 -2.102 1 64.5 1 MET B CA 1
ATOM 794 C C . MET B 1 1 ? -14.062 16.781 -1.08 1 64.5 1 MET B C 1
ATOM 796 O O . MET B 1 1 ? -14.953 17.031 -0.262 1 64.5 1 MET B O 1
ATOM 800 N N . TYR B 1 2 ? -12.875 17.172 -0.828 1 76.19 2 TYR B N 1
ATOM 801 C CA . TYR B 1 2 ? -12.617 18.219 0.143 1 76.19 2 TYR B CA 1
ATOM 802 C C . TYR B 1 2 ? -12.852 19.594 -0.472 1 76.19 2 TYR B C 1
ATOM 804 O O . TYR B 1 2 ? -12.891 19.734 -1.696 1 76.19 2 TYR B O 1
ATOM 812 N N . ARG B 1 3 ? -13.305 20.469 0.344 1 80.94 3 ARG B N 1
ATOM 813 C CA . ARG B 1 3 ? -13.672 21.812 -0.083 1 80.94 3 ARG B CA 1
ATOM 814 C C . ARG B 1 3 ? -12.445 22.719 -0.168 1 80.94 3 ARG B C 1
ATOM 816 O O . ARG B 1 3 ? -11.43 22.453 0.485 1 80.94 3 ARG B O 1
ATOM 823 N N . ALA B 1 4 ? -12.516 23.656 -1.05 1 83.94 4 ALA B N 1
ATOM 824 C CA . ALA B 1 4 ? -11.453 24.641 -1.166 1 83.94 4 ALA B CA 1
ATOM 825 C C . ALA B 1 4 ? -11.086 25.219 0.2 1 83.94 4 ALA B C 1
ATOM 827 O O . ALA B 1 4 ? -9.914 25.469 0.482 1 83.94 4 ALA B O 1
ATOM 828 N N . ARG B 1 5 ? -11.969 25.422 0.988 1 84.12 5 ARG B N 1
ATOM 829 C CA . ARG B 1 5 ? -11.758 25.938 2.336 1 84.12 5 ARG B CA 1
ATOM 830 C C . ARG B 1 5 ? -10.891 25 3.156 1 84.12 5 ARG B C 1
ATOM 832 O O . ARG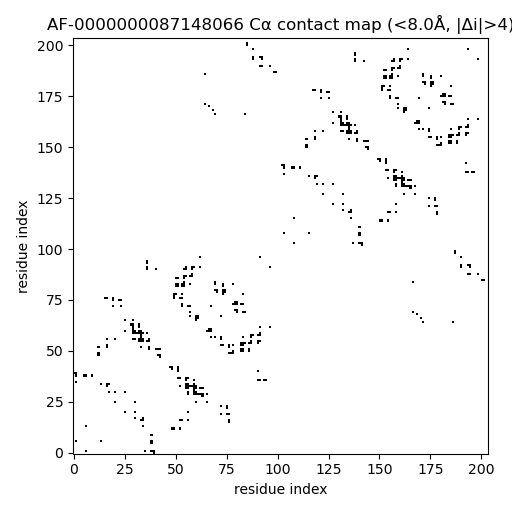 B 1 5 ? -10.062 25.438 3.961 1 84.12 5 ARG B O 1
ATOM 839 N N . ASP B 1 6 ? -10.969 23.703 2.877 1 88.31 6 ASP B N 1
ATOM 840 C CA . ASP B 1 6 ? -10.164 22.734 3.607 1 88.31 6 ASP B CA 1
ATOM 841 C C . ASP B 1 6 ? -8.68 22.906 3.283 1 88.31 6 ASP B C 1
ATOM 843 O O . ASP B 1 6 ? -7.828 22.766 4.164 1 88.31 6 ASP B O 1
ATOM 847 N N . ARG B 1 7 ? -8.438 23.25 2.076 1 90.69 7 ARG B N 1
ATOM 848 C CA . ARG B 1 7 ? -7.055 23.469 1.68 1 90.69 7 ARG B CA 1
ATOM 849 C C . ARG B 1 7 ? -6.48 24.703 2.354 1 90.69 7 ARG B C 1
ATOM 851 O O . ARG B 1 7 ? -5.355 24.688 2.861 1 90.69 7 ARG B O 1
ATOM 858 N N . VAL B 1 8 ? -7.254 25.75 2.367 1 91.31 8 VAL B N 1
ATOM 859 C CA . VAL B 1 8 ? -6.805 27 2.961 1 91.31 8 VAL B CA 1
ATOM 860 C C . VAL B 1 8 ? -6.57 26.812 4.457 1 91.31 8 VAL B C 1
ATOM 862 O O . VAL B 1 8 ? -5.566 27.281 5 1 91.31 8 VAL B O 1
ATOM 865 N N . ASP B 1 9 ? -7.441 26.094 5.125 1 94.5 9 ASP B N 1
ATOM 866 C CA . ASP B 1 9 ? -7.371 25.891 6.57 1 94.5 9 ASP B CA 1
ATOM 867 C C . ASP B 1 9 ? -6.211 24.984 6.945 1 94.5 9 ASP B C 1
ATOM 869 O O . ASP B 1 9 ? -5.785 24.953 8.102 1 94.5 9 ASP B O 1
ATOM 873 N N . ASN B 1 10 ? -5.672 24.25 5.918 1 97 10 ASN B N 1
ATOM 874 C CA . ASN B 1 10 ? -4.605 23.297 6.195 1 97 10 ASN B CA 1
ATOM 875 C C . ASN B 1 10 ? -3.383 23.547 5.316 1 97 10 ASN B C 1
ATOM 877 O O . ASN B 1 10 ? -2.648 22.625 4.98 1 97 10 ASN B O 1
ATOM 881 N N . GLU B 1 11 ? -3.229 24.766 4.926 1 96.31 11 GLU B N 1
ATOM 882 C CA . GLU B 1 11 ? -2.186 25.156 3.984 1 96.31 11 GLU B CA 1
ATOM 883 C C . GLU B 1 11 ? -0.8 24.797 4.516 1 96.31 11 GLU B C 1
ATOM 885 O O . GLU B 1 11 ? 0.083 24.406 3.746 1 96.31 11 GLU B O 1
ATOM 890 N N . GLU B 1 12 ? -0.621 24.984 5.793 1 96.88 12 GLU B N 1
ATOM 891 C CA . GLU B 1 12 ? 0.682 24.703 6.387 1 96.88 12 GLU B CA 1
ATOM 892 C C . GLU B 1 12 ? 1.042 23.219 6.242 1 96.88 12 GLU B C 1
ATOM 894 O O . GLU B 1 12 ? 2.182 22.891 5.918 1 96.88 12 GLU B O 1
ATOM 899 N N . TRP B 1 13 ? 0.098 22.422 6.461 1 97.44 13 TRP B N 1
ATOM 900 C CA . TRP B 1 13 ? 0.358 20.984 6.359 1 97.44 13 TRP B CA 1
ATOM 901 C C . TRP B 1 13 ? 0.527 20.562 4.902 1 97.44 13 TRP B C 1
ATOM 903 O O . TRP B 1 13 ? 1.337 19.688 4.59 1 97.44 13 TRP B O 1
ATOM 913 N N . VAL B 1 14 ? -0.222 21.172 4.031 1 97.81 14 VAL B N 1
ATOM 914 C CA . VAL B 1 14 ? -0.058 20.906 2.607 1 97.81 14 VAL B CA 1
ATOM 915 C C . VAL B 1 14 ? 1.344 21.328 2.162 1 97.81 14 VAL B C 1
ATOM 917 O O . VAL B 1 14 ? 2.004 20.594 1.418 1 97.81 14 VAL B O 1
ATOM 920 N N . ALA B 1 15 ? 1.802 22.422 2.668 1 98.25 15 ALA B N 1
ATOM 921 C CA . ALA B 1 15 ? 3.146 22.891 2.346 1 98.25 15 ALA B CA 1
ATOM 922 C C . ALA B 1 15 ? 4.207 21.938 2.879 1 98.25 15 ALA B C 1
ATOM 924 O O . ALA B 1 15 ? 5.172 21.609 2.18 1 98.25 15 ALA B O 1
ATOM 925 N N . ARG B 1 16 ? 4.059 21.484 4.102 1 98.25 16 ARG B N 1
ATOM 926 C CA . ARG B 1 16 ? 5 20.547 4.707 1 98.25 16 ARG B CA 1
ATOM 927 C C . ARG B 1 16 ? 5.031 19.234 3.936 1 98.25 16 ARG B C 1
ATOM 929 O O . ARG B 1 16 ? 6.105 18.688 3.684 1 98.25 16 ARG B O 1
ATOM 936 N N . LEU B 1 17 ? 3.9 18.766 3.641 1 98.38 17 LEU B N 1
ATOM 937 C CA . LEU B 1 17 ? 3.773 17.547 2.848 1 98.38 17 LEU B CA 1
ATOM 938 C C . LEU B 1 17 ? 4.465 17.703 1.498 1 98.38 17 LEU B C 1
ATOM 940 O O . LEU B 1 17 ? 5.18 16.797 1.055 1 98.38 17 LEU B O 1
ATOM 944 N N . THR B 1 18 ? 4.316 18.812 0.847 1 98.19 18 THR B N 1
ATOM 945 C CA . THR B 1 18 ? 4.895 19.078 -0.467 1 98.19 18 THR B CA 1
ATOM 946 C C . THR B 1 18 ? 6.414 19.156 -0.382 1 98.19 18 THR B C 1
ATOM 948 O O . THR B 1 18 ? 7.117 18.641 -1.25 1 98.19 18 THR B O 1
ATOM 951 N N . ARG B 1 19 ? 6.879 19.766 0.629 1 98.5 19 ARG B N 1
ATOM 952 C CA . ARG B 1 19 ? 8.32 19.828 0.834 1 98.5 19 ARG B CA 1
ATOM 953 C C . ARG B 1 19 ? 8.898 18.438 1.048 1 98.5 19 ARG B C 1
ATOM 955 O O . ARG B 1 19 ? 9.953 18.109 0.5 1 98.5 19 ARG B O 1
ATOM 962 N N . ALA B 1 20 ? 8.219 17.703 1.943 1 98.75 20 ALA B N 1
ATOM 963 C CA . ALA B 1 20 ? 8.664 16.328 2.172 1 98.75 20 ALA B CA 1
ATOM 964 C C . ALA B 1 20 ? 8.68 15.539 0.87 1 98.75 20 ALA B C 1
ATOM 966 O O . ALA B 1 20 ? 9.617 14.773 0.614 1 98.75 20 ALA B O 1
ATOM 967 N N . ALA B 1 21 ? 7.664 15.719 0.097 1 98.62 21 ALA B N 1
ATOM 968 C CA . ALA B 1 21 ? 7.605 15.047 -1.198 1 98.62 21 ALA B CA 1
ATOM 969 C C . ALA B 1 21 ? 8.781 15.445 -2.08 1 98.62 21 ALA B C 1
ATOM 971 O O . ALA B 1 21 ? 9.344 14.609 -2.797 1 98.62 21 ALA B O 1
ATOM 972 N N . ASP B 1 22 ? 9.086 16.734 -2.051 1 98.12 22 ASP B N 1
ATOM 973 C CA . ASP B 1 22 ? 10.242 17.234 -2.795 1 98.12 22 ASP B CA 1
ATOM 974 C C . ASP B 1 22 ? 11.531 16.547 -2.332 1 98.12 22 ASP B C 1
ATOM 976 O O . ASP B 1 22 ? 12.328 16.094 -3.154 1 98.12 22 ASP B O 1
ATOM 980 N N . GLY B 1 23 ? 11.734 16.5 -1.108 1 98.06 23 GLY B N 1
ATOM 981 C CA . GLY B 1 23 ? 12.914 15.867 -0.535 1 98.06 23 GLY B CA 1
ATOM 982 C C . GLY B 1 23 ? 13.031 14.398 -0.883 1 98.06 23 GLY B C 1
ATOM 983 O O . GLY B 1 23 ? 14.133 13.852 -0.942 1 98.06 23 GLY B O 1
ATOM 984 N N . LEU B 1 24 ? 11.945 13.805 -1.115 1 97.75 24 LEU B N 1
ATOM 985 C CA . LEU B 1 24 ? 11.906 12.391 -1.464 1 97.75 24 LEU B CA 1
ATOM 986 C C . LEU B 1 24 ? 11.891 12.203 -2.979 1 97.75 24 LEU B C 1
ATOM 988 O O . LEU B 1 24 ? 11.812 11.07 -3.467 1 97.75 24 LEU B O 1
ATOM 992 N N . ASP B 1 25 ? 11.875 13.266 -3.688 1 97.94 25 ASP B N 1
ATOM 993 C CA . ASP B 1 25 ? 11.898 13.273 -5.148 1 97.94 25 ASP B CA 1
ATOM 994 C C . ASP B 1 25 ? 10.688 12.547 -5.719 1 97.94 25 ASP B C 1
ATOM 996 O O . ASP B 1 25 ? 10.82 11.703 -6.609 1 97.94 25 ASP B O 1
ATOM 1000 N N . LEU B 1 26 ? 9.586 12.82 -5.172 1 97.94 26 LEU B N 1
ATOM 1001 C CA . LEU B 1 26 ? 8.344 12.234 -5.676 1 97.94 26 LEU B CA 1
ATOM 1002 C C . LEU B 1 26 ? 7.832 13.008 -6.887 1 97.94 26 LEU B C 1
ATOM 1004 O O . LEU B 1 26 ? 8.062 14.211 -7 1 97.94 26 LEU B O 1
ATOM 1008 N N . ASP B 1 27 ? 7.125 12.305 -7.734 1 97.19 27 ASP B N 1
ATOM 1009 C CA . ASP B 1 27 ? 6.613 12.961 -8.93 1 97.19 27 ASP B CA 1
ATOM 1010 C C . ASP B 1 27 ? 5.309 13.695 -8.641 1 97.19 27 ASP B C 1
ATOM 1012 O O . ASP B 1 27 ? 4.816 13.672 -7.508 1 97.19 27 ASP B O 1
ATOM 1016 N N . THR B 1 28 ? 4.789 14.406 -9.641 1 97.25 28 THR B N 1
ATOM 1017 C CA . THR B 1 28 ? 3.619 15.266 -9.477 1 97.25 28 THR B CA 1
ATOM 1018 C C . THR B 1 28 ? 2.391 14.438 -9.109 1 97.25 28 THR B C 1
ATOM 1020 O O . THR B 1 28 ? 1.549 14.883 -8.328 1 97.25 28 THR B O 1
ATOM 1023 N N . GLU B 1 29 ? 2.312 13.234 -9.695 1 96 29 GLU B N 1
ATOM 1024 C CA . GLU B 1 29 ? 1.169 12.375 -9.406 1 96 29 GLU B CA 1
ATOM 1025 C C . GLU B 1 29 ? 1.154 11.953 -7.941 1 96 29 GLU B C 1
ATOM 1027 O O . GLU B 1 29 ? 0.12 12.031 -7.273 1 96 29 GLU B O 1
ATOM 1032 N N . ALA B 1 30 ? 2.273 11.523 -7.402 1 96.69 30 ALA B N 1
ATOM 1033 C CA . ALA B 1 30 ? 2.402 11.125 -6 1 96.69 30 ALA B CA 1
ATOM 1034 C C . ALA B 1 30 ? 2.057 12.281 -5.066 1 96.69 30 ALA B C 1
ATOM 1036 O O . ALA B 1 30 ? 1.351 12.094 -4.074 1 96.69 30 ALA B O 1
ATOM 1037 N N . ARG B 1 31 ? 2.508 13.438 -5.402 1 97.5 31 ARG B N 1
ATOM 1038 C CA . ARG B 1 31 ? 2.238 14.633 -4.609 1 97.5 31 ARG B CA 1
ATOM 1039 C C . ARG B 1 31 ? 0.748 14.953 -4.59 1 97.5 31 ARG B C 1
ATOM 1041 O O . ARG B 1 31 ? 0.185 15.242 -3.531 1 97.5 31 ARG B O 1
ATOM 1048 N N . SER B 1 32 ? 0.171 14.914 -5.766 1 96.5 32 SER B N 1
ATOM 1049 C CA . SER B 1 32 ? -1.252 15.211 -5.887 1 96.5 32 SER B CA 1
ATOM 1050 C C . SER B 1 32 ? -2.096 14.219 -5.102 1 96.5 32 SER B C 1
ATOM 1052 O O . SER B 1 32 ? -3.01 14.609 -4.371 1 96.5 32 SER B O 1
ATOM 1054 N N . ASN B 1 33 ? -1.749 12.938 -5.266 1 95.69 33 ASN B N 1
ATOM 1055 C CA . ASN B 1 33 ? -2.439 11.906 -4.5 1 95.69 33 ASN B CA 1
ATOM 1056 C C . ASN B 1 33 ? -2.35 12.164 -3.002 1 95.69 33 ASN B C 1
ATOM 1058 O O . ASN B 1 33 ? -3.352 12.07 -2.289 1 95.69 33 ASN B O 1
ATOM 1062 N N . ALA B 1 34 ? -1.149 12.461 -2.529 1 97.62 34 ALA B N 1
ATOM 1063 C CA . ALA B 1 34 ? -0.892 12.664 -1.105 1 97.62 34 ALA B CA 1
ATOM 1064 C C . ALA B 1 34 ? -1.717 13.828 -0.562 1 97.62 34 ALA B C 1
ATOM 1066 O O . ALA B 1 34 ? -2.34 13.719 0.496 1 97.62 34 ALA B O 1
ATOM 1067 N N . VAL B 1 35 ? -1.734 14.945 -1.298 1 97.19 35 VAL B N 1
ATOM 1068 C CA . VAL B 1 35 ? -2.479 16.125 -0.884 1 97.19 35 VAL B CA 1
ATOM 1069 C C . VAL B 1 35 ? -3.973 15.812 -0.852 1 97.19 35 VAL B C 1
ATOM 1071 O O . VAL B 1 35 ? -4.668 16.172 0.103 1 97.19 35 VAL B O 1
ATOM 1074 N N . ASP B 1 36 ? -4.48 15.141 -1.888 1 95.88 36 ASP B N 1
ATOM 1075 C CA . ASP B 1 36 ? -5.891 14.773 -1.96 1 95.88 36 ASP B CA 1
ATOM 1076 C C . ASP B 1 36 ? -6.289 13.883 -0.79 1 95.88 36 ASP B C 1
ATOM 1078 O O . ASP B 1 36 ? -7.344 14.078 -0.182 1 95.88 36 ASP B O 1
ATOM 1082 N N . LEU B 1 37 ? -5.469 12.875 -0.522 1 96.38 37 LEU B N 1
ATOM 1083 C CA . LEU B 1 37 ? -5.738 11.969 0.59 1 96.38 37 LEU B CA 1
ATOM 1084 C C . LEU B 1 37 ? -5.789 12.734 1.91 1 96.38 37 LEU B C 1
ATOM 1086 O O . LEU B 1 37 ? -6.695 12.523 2.719 1 96.38 37 LEU B O 1
ATOM 1090 N N . PHE B 1 38 ? -4.828 13.625 2.121 1 97.75 38 PHE B N 1
ATOM 1091 C CA . PHE B 1 38 ? -4.773 14.383 3.367 1 97.75 38 PHE B CA 1
ATOM 1092 C C . PHE B 1 38 ? -6.008 15.266 3.52 1 97.75 38 PHE B C 1
ATOM 1094 O O . PHE B 1 38 ? -6.676 15.234 4.555 1 97.75 38 PHE B O 1
ATOM 1101 N N . LEU B 1 39 ? -6.359 15.992 2.461 1 96.62 39 LEU B N 1
ATOM 1102 C CA . LEU B 1 39 ? -7.457 16.953 2.531 1 96.62 39 LEU B CA 1
ATOM 1103 C C . LEU B 1 39 ? -8.797 16.234 2.654 1 96.62 39 LEU B C 1
ATOM 1105 O O . LEU B 1 39 ? -9.75 16.797 3.205 1 96.62 39 LEU B O 1
ATOM 1109 N N . SER B 1 40 ? -8.844 14.992 2.193 1 95.06 40 SER B N 1
ATOM 1110 C CA . SER B 1 40 ? -10.07 14.211 2.309 1 95.06 40 SER B CA 1
ATOM 1111 C C . SER B 1 40 ? -10.188 13.57 3.686 1 95.06 40 SER B C 1
ATOM 1113 O O . SER B 1 40 ? -11.25 13.047 4.043 1 95.06 40 SER B O 1
ATOM 1115 N N . ASN B 1 41 ? -9.078 13.562 4.484 1 95.69 41 ASN B N 1
ATOM 1116 C CA . ASN B 1 41 ? -9.055 12.859 5.762 1 95.69 41 ASN B CA 1
ATOM 1117 C C . ASN B 1 41 ? -8.531 13.75 6.887 1 95.69 41 ASN B C 1
ATOM 1119 O O . ASN B 1 41 ? -7.961 13.258 7.859 1 95.69 41 ASN B O 1
ATOM 1123 N N . VAL B 1 42 ? -8.641 15.039 6.727 1 96.19 42 VAL B N 1
ATOM 1124 C CA . VAL B 1 42 ? -8.117 15.969 7.719 1 96.19 42 VAL B CA 1
ATOM 1125 C C . VAL B 1 42 ? -8.734 15.68 9.086 1 96.19 42 VAL B C 1
ATOM 1127 O O . VAL B 1 42 ? -9.961 15.68 9.227 1 96.19 42 VAL B O 1
ATOM 1130 N N . PRO B 1 43 ? -7.797 15.375 10.07 1 96.06 43 PRO B N 1
ATOM 1131 C CA . PRO B 1 43 ? -8.344 15.133 11.406 1 96.06 43 PRO B CA 1
ATOM 1132 C C . PRO B 1 43 ? -8.773 16.422 12.109 1 96.06 43 PRO B C 1
ATOM 1134 O O . PRO B 1 43 ? -8.242 17.5 11.82 1 96.06 43 PRO B O 1
ATOM 1137 N N . ASP B 1 44 ? -9.633 16.266 13.062 1 94.81 44 ASP B N 1
ATOM 1138 C CA . ASP B 1 44 ? -10.086 17.391 13.859 1 94.81 44 ASP B CA 1
ATOM 1139 C C . ASP B 1 44 ? -8.984 17.875 14.797 1 94.81 44 ASP B C 1
ATOM 1141 O O . ASP B 1 44 ? -8.797 19.094 14.977 1 94.81 44 ASP B O 1
ATOM 1145 N N . GLU B 1 45 ? -8.258 16.984 15.32 1 96.38 45 GLU B N 1
ATOM 1146 C CA . GLU B 1 45 ? -7.215 17.297 16.297 1 96.38 45 GLU B CA 1
ATOM 1147 C C . GLU B 1 45 ? -5.91 17.672 15.594 1 96.38 45 GLU B C 1
ATOM 1149 O O . GLU B 1 45 ? -5.379 16.891 14.797 1 96.38 45 GLU B O 1
ATOM 1154 N N . GLU B 1 46 ? -5.422 18.859 16 1 96.38 46 GLU B N 1
ATOM 1155 C CA . GLU B 1 46 ? -4.18 19.375 15.43 1 96.38 46 GLU B CA 1
ATOM 1156 C C . GLU B 1 46 ? -3.027 18.391 15.656 1 96.38 46 GLU B C 1
ATOM 1158 O O . GLU B 1 46 ? -2.178 18.219 14.781 1 96.38 46 GLU B O 1
ATOM 1163 N N . ARG B 1 47 ? -3.018 17.734 16.766 1 96.5 47 ARG B N 1
ATOM 1164 C CA . ARG B 1 47 ? -1.917 16.844 17.125 1 96.5 47 ARG B CA 1
ATOM 1165 C C . ARG B 1 47 ? -1.906 15.609 16.234 1 96.5 47 ARG B C 1
ATOM 1167 O O . ARG B 1 47 ? -0.885 14.93 16.125 1 96.5 47 ARG B O 1
ATOM 1174 N N . SER B 1 48 ? -3.033 15.359 15.57 1 97.62 48 SER B N 1
ATOM 1175 C CA . SER B 1 48 ? -3.143 14.18 14.727 1 97.62 48 SER B CA 1
ATOM 1176 C C . SER B 1 48 ? -2.725 14.477 13.297 1 97.62 48 SER B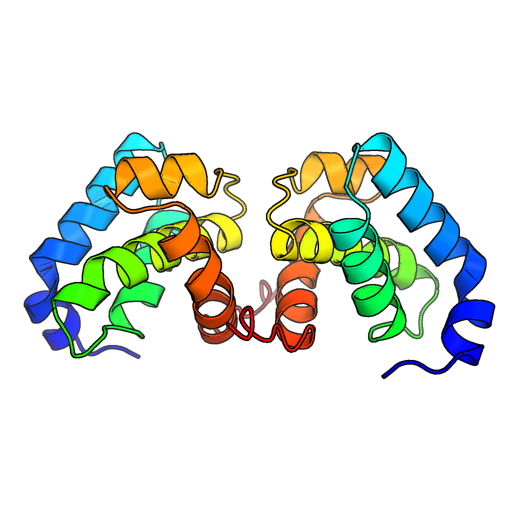 C 1
ATOM 1178 O O . SER B 1 48 ? -2.447 13.562 12.516 1 97.62 48 SER B O 1
ATOM 1180 N N . LYS B 1 49 ? -2.619 15.688 12.891 1 97.75 49 LYS B N 1
ATOM 1181 C CA . LYS B 1 49 ? -2.434 16.094 11.5 1 97.75 49 LYS B CA 1
ATOM 1182 C C . LYS B 1 49 ? -1.085 15.633 10.961 1 97.75 49 LYS B C 1
ATOM 1184 O O . LYS B 1 49 ? -1.004 15.102 9.852 1 97.75 49 LYS B O 1
ATOM 1189 N N . PRO B 1 50 ? 0.029 15.711 11.773 1 97.94 50 PRO B N 1
ATOM 1190 C CA . PRO B 1 50 ? 1.299 15.227 11.227 1 97.94 50 PRO B CA 1
ATOM 1191 C C . PRO B 1 50 ? 1.249 13.75 10.844 1 97.94 50 PRO B C 1
ATOM 1193 O O . PRO B 1 50 ? 1.719 13.367 9.766 1 97.94 50 PRO B O 1
ATOM 1196 N N . ALA B 1 51 ? 0.631 12.969 11.68 1 98.19 51 ALA B N 1
ATOM 1197 C CA . ALA B 1 51 ? 0.552 11.531 11.422 1 98.19 51 ALA B CA 1
ATOM 1198 C C . ALA B 1 51 ? -0.288 11.234 10.188 1 98.19 51 ALA B C 1
ATOM 1200 O O . ALA B 1 51 ? 0.088 10.406 9.359 1 98.19 51 ALA B O 1
ATOM 1201 N N . VAL B 1 52 ? -1.399 11.953 10.062 1 98.19 52 VAL B N 1
ATOM 1202 C CA . VAL B 1 52 ? -2.281 11.758 8.922 1 98.19 52 VAL B CA 1
ATOM 1203 C C . VAL B 1 52 ? -1.604 12.258 7.648 1 98.19 52 VAL B C 1
ATOM 1205 O O . VAL B 1 52 ? -1.702 11.633 6.594 1 98.19 52 VAL B O 1
ATOM 1208 N N . ALA B 1 53 ? -0.908 13.359 7.73 1 98.69 53 ALA B N 1
AT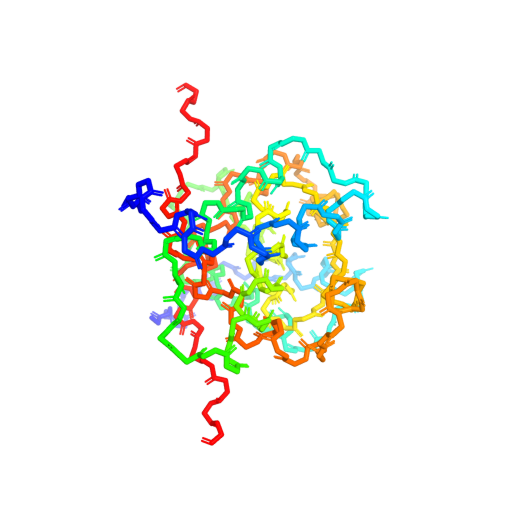OM 1209 C CA . ALA B 1 53 ? -0.182 13.891 6.578 1 98.69 53 ALA B CA 1
ATOM 1210 C C . ALA B 1 53 ? 0.901 12.922 6.117 1 98.69 53 ALA B C 1
ATOM 1212 O O . ALA B 1 53 ? 1.015 12.625 4.926 1 98.69 53 ALA B O 1
ATOM 1213 N N . ALA B 1 54 ? 1.646 12.391 7.043 1 98.75 54 ALA B N 1
ATOM 1214 C CA . ALA B 1 54 ? 2.699 11.43 6.711 1 98.75 54 ALA B CA 1
ATOM 1215 C C . ALA B 1 54 ? 2.117 10.18 6.062 1 98.75 54 ALA B C 1
ATOM 1217 O O . ALA B 1 54 ? 2.623 9.703 5.039 1 98.75 54 ALA B O 1
ATOM 1218 N N . ALA B 1 55 ? 1.072 9.703 6.641 1 98.12 55 ALA B N 1
ATOM 1219 C CA . ALA B 1 55 ? 0.419 8.523 6.094 1 98.12 55 ALA B CA 1
ATOM 1220 C C . ALA B 1 55 ? -0.132 8.789 4.699 1 98.12 55 ALA B C 1
ATOM 1222 O O . ALA B 1 55 ? -0.051 7.938 3.814 1 98.12 55 ALA B O 1
ATOM 1223 N N . SER B 1 56 ? -0.672 9.969 4.488 1 97.94 56 SER B N 1
ATOM 1224 C CA . SER B 1 56 ? -1.177 10.367 3.18 1 97.94 56 SER B CA 1
ATOM 1225 C C . SER B 1 56 ? -0.056 10.414 2.146 1 97.94 56 SER B C 1
ATOM 1227 O O . SER B 1 56 ? -0.248 10.008 0.999 1 97.94 56 SER B O 1
ATOM 1229 N N . LEU B 1 57 ? 1.05 10.945 2.574 1 98.44 57 LEU B N 1
ATOM 1230 C CA . LEU B 1 57 ? 2.211 11.016 1.692 1 98.44 57 LEU B CA 1
ATOM 1231 C C . LEU B 1 57 ? 2.66 9.617 1.281 1 98.44 57 LEU B C 1
ATOM 1233 O O . LEU B 1 57 ? 2.924 9.367 0.102 1 98.44 57 LEU B O 1
ATOM 1237 N N . TYR B 1 58 ? 2.742 8.758 2.189 1 97.12 58 TYR B N 1
ATOM 1238 C CA . TYR B 1 58 ? 3.125 7.371 1.932 1 97.12 58 TYR B CA 1
ATOM 1239 C C . TYR B 1 58 ? 2.117 6.688 1.016 1 97.12 58 TYR B C 1
ATOM 1241 O O . TYR B 1 58 ? 2.49 6.113 -0.009 1 97.12 58 TYR B O 1
ATOM 1249 N N . ALA B 1 59 ? 0.899 6.746 1.387 1 95.5 59 ALA B N 1
ATOM 1250 C CA . ALA B 1 59 ? -0.158 6.125 0.593 1 95.5 59 ALA B CA 1
ATOM 1251 C C . ALA B 1 59 ? -0.207 6.715 -0.814 1 95.5 59 ALA B C 1
ATOM 1253 O O . ALA B 1 59 ? -0.357 5.98 -1.796 1 95.5 59 ALA B O 1
ATOM 1254 N N . GLY B 1 60 ? -0.109 8.055 -0.899 1 95.69 60 GLY B N 1
ATOM 1255 C CA . GLY B 1 60 ? -0.129 8.711 -2.195 1 95.69 60 GLY B CA 1
ATOM 1256 C C . GLY B 1 60 ? 1.002 8.273 -3.105 1 95.69 60 GLY B C 1
ATOM 1257 O O . GLY B 1 60 ? 0.809 8.109 -4.312 1 95.69 60 GLY B O 1
ATOM 1258 N N . ALA B 1 61 ? 2.205 8.117 -2.5 1 95.31 61 ALA B N 1
ATOM 1259 C CA . ALA B 1 61 ? 3.352 7.617 -3.256 1 95.31 61 ALA B CA 1
ATOM 1260 C C . ALA B 1 61 ? 3.102 6.203 -3.764 1 95.31 61 ALA B C 1
ATOM 1262 O O . ALA B 1 61 ? 3.385 5.891 -4.922 1 95.31 61 ALA B O 1
ATOM 1263 N N . LEU B 1 62 ? 2.557 5.371 -2.906 1 92.25 62 LEU B N 1
ATOM 1264 C CA . LEU B 1 62 ? 2.264 3.992 -3.277 1 92.25 62 LEU B CA 1
ATOM 1265 C C . LEU B 1 62 ? 1.3 3.941 -4.457 1 92.25 62 LEU B C 1
ATOM 1267 O O . LEU B 1 62 ? 1.491 3.152 -5.387 1 92.25 62 LEU B O 1
ATOM 1271 N N . ILE B 1 63 ? 0.328 4.758 -4.441 1 91.69 63 ILE B N 1
ATOM 1272 C CA . ILE B 1 63 ? -0.695 4.797 -5.48 1 91.69 63 ILE B CA 1
ATOM 1273 C C . ILE B 1 63 ? -0.057 5.156 -6.82 1 91.69 63 ILE B C 1
ATOM 1275 O O . ILE B 1 63 ? -0.437 4.617 -7.863 1 91.69 63 ILE B O 1
ATOM 1279 N N . ALA B 1 64 ? 0.882 6.016 -6.777 1 91.88 64 ALA B N 1
ATOM 1280 C CA . ALA B 1 64 ? 1.546 6.48 -7.992 1 91.88 64 ALA B CA 1
ATOM 1281 C C . ALA B 1 64 ? 2.615 5.492 -8.445 1 91.88 64 ALA B C 1
ATOM 1283 O O . ALA B 1 64 ? 3.275 5.707 -9.469 1 91.88 64 ALA B O 1
ATOM 1284 N N . GLY B 1 65 ? 2.828 4.441 -7.656 1 88.38 65 GLY B N 1
ATOM 1285 C CA . GLY B 1 65 ? 3.836 3.455 -8.008 1 88.38 65 GLY B CA 1
ATOM 1286 C C . GLY B 1 65 ? 5.238 3.861 -7.594 1 88.38 65 GLY B C 1
ATOM 1287 O O . GLY B 1 65 ? 6.223 3.295 -8.07 1 88.38 65 GLY B O 1
ATOM 1288 N N . GLU B 1 66 ? 5.293 4.953 -6.797 1 91.06 66 GLU B N 1
ATOM 1289 C CA . GLU B 1 66 ? 6.566 5.391 -6.234 1 91.06 66 GLU B CA 1
ATOM 1290 C C . GLU B 1 66 ? 6.875 4.664 -4.93 1 91.06 66 GLU B C 1
ATOM 1292 O O . GLU B 1 66 ? 6.121 4.773 -3.959 1 91.06 66 GLU B O 1
ATOM 1297 N N . GLU B 1 67 ? 7.988 3.924 -4.953 1 88.44 67 GLU B N 1
ATOM 1298 C CA . GLU B 1 67 ? 8.297 3.078 -3.803 1 88.44 67 GLU B CA 1
ATOM 1299 C C . GLU B 1 67 ? 9.211 3.799 -2.816 1 88.44 67 GLU B C 1
ATOM 1301 O O . GLU B 1 67 ? 10.391 4.012 -3.102 1 88.44 67 GLU B O 1
ATOM 1306 N N . ARG B 1 68 ? 8.719 4.25 -1.781 1 90.94 68 ARG B N 1
ATOM 1307 C CA . ARG B 1 68 ? 9.469 4.793 -0.654 1 90.94 68 ARG B CA 1
ATOM 1308 C C . ARG B 1 68 ? 9.211 3.984 0.614 1 90.94 68 ARG B C 1
ATOM 1310 O O . ARG B 1 68 ? 8.141 3.398 0.776 1 90.94 68 ARG B O 1
ATOM 1317 N N . SER B 1 69 ? 10.156 3.971 1.47 1 92.75 69 SER B N 1
ATOM 1318 C CA . SER B 1 69 ? 9.953 3.248 2.721 1 92.75 69 SER B CA 1
ATOM 1319 C C . SER B 1 69 ? 9.109 4.059 3.697 1 92.75 69 SER B C 1
ATOM 1321 O O . SER B 1 69 ? 9.117 5.293 3.654 1 92.75 69 SER B O 1
ATOM 1323 N N . GLN B 1 70 ? 8.398 3.346 4.516 1 94.62 70 GLN B N 1
ATOM 1324 C CA . GLN B 1 70 ? 7.656 3.99 5.594 1 94.62 70 GLN B CA 1
ATOM 1325 C C . GLN B 1 70 ? 8.578 4.828 6.473 1 94.62 70 GLN B C 1
ATOM 1327 O O . GLN B 1 70 ? 8.203 5.906 6.93 1 94.62 70 GLN B O 1
ATOM 1332 N N . GLY B 1 71 ? 9.836 4.383 6.688 1 95.25 71 GLY B N 1
ATOM 1333 C CA . GLY B 1 71 ? 10.82 5.078 7.508 1 95.25 71 GLY B CA 1
ATOM 1334 C C . GLY B 1 71 ? 11.273 6.395 6.906 1 95.25 71 GLY B C 1
ATOM 1335 O O . GLY B 1 71 ? 11.367 7.406 7.602 1 95.25 71 GLY B O 1
ATOM 1336 N N . SER B 1 72 ? 11.539 6.375 5.629 1 96.62 72 SER B N 1
ATOM 1337 C CA . SER B 1 72 ? 11.992 7.594 4.965 1 96.62 72 SER B CA 1
ATOM 1338 C C . SER B 1 72 ? 10.898 8.664 4.957 1 96.62 72 SER B C 1
ATOM 1340 O O . SER B 1 72 ? 11.18 9.844 5.16 1 96.62 72 SER B O 1
ATOM 1342 N N . VAL B 1 73 ? 9.672 8.219 4.738 1 98.06 73 VAL B N 1
ATOM 1343 C CA . VAL B 1 73 ? 8.547 9.148 4.738 1 98.06 73 VAL B CA 1
ATOM 1344 C C . VAL B 1 73 ? 8.344 9.703 6.145 1 98.06 73 VAL B C 1
ATOM 1346 O O . VAL B 1 73 ? 8.156 10.914 6.316 1 98.06 73 VAL B O 1
ATOM 1349 N N . ALA B 1 74 ? 8.383 8.812 7.117 1 98.25 74 ALA B N 1
ATOM 1350 C CA . ALA B 1 74 ? 8.234 9.234 8.508 1 98.25 74 ALA B CA 1
ATOM 1351 C C . ALA B 1 74 ? 9.297 10.258 8.891 1 98.25 74 ALA B C 1
ATOM 1353 O O . ALA B 1 74 ? 8.992 11.273 9.516 1 98.25 74 ALA B O 1
ATOM 1354 N N . ALA B 1 75 ? 10.539 10.016 8.5 1 98.5 75 ALA B N 1
ATOM 1355 C CA . ALA B 1 75 ? 11.648 10.922 8.781 1 98.5 75 ALA B CA 1
ATOM 1356 C C . ALA B 1 75 ? 11.438 12.281 8.117 1 98.5 75 ALA B C 1
ATOM 1358 O O . ALA B 1 75 ? 11.664 13.328 8.734 1 98.5 75 ALA B O 1
ATOM 1359 N N . ALA B 1 76 ? 10.977 12.234 6.91 1 98.5 76 ALA B N 1
ATOM 1360 C CA . ALA B 1 76 ? 10.758 13.469 6.156 1 98.5 76 ALA B CA 1
ATOM 1361 C C . ALA B 1 76 ? 9.672 14.32 6.805 1 98.5 76 ALA B C 1
ATOM 1363 O O . ALA B 1 76 ? 9.703 15.547 6.699 1 98.5 76 ALA B O 1
ATOM 1364 N N . MET B 1 77 ? 8.773 13.695 7.48 1 98.69 77 MET B N 1
ATOM 1365 C CA . MET B 1 77 ? 7.633 14.391 8.07 1 98.69 77 MET B CA 1
ATOM 1366 C C . MET B 1 77 ? 7.824 14.57 9.57 1 98.69 77 MET B C 1
ATOM 1368 O O . MET B 1 77 ? 6.949 15.102 10.258 1 98.69 77 MET B O 1
ATOM 1372 N N . ASP B 1 78 ? 8.852 14.078 10.062 1 98.31 78 ASP B N 1
ATOM 1373 C CA . ASP B 1 78 ? 9.203 14.195 11.477 1 98.31 78 ASP B CA 1
ATOM 1374 C C . ASP B 1 78 ? 8.164 13.508 12.359 1 98.31 78 ASP B C 1
ATOM 1376 O O . ASP B 1 78 ? 7.625 14.117 13.281 1 98.31 78 ASP B O 1
ATOM 1380 N N . VAL B 1 79 ? 7.824 12.242 12 1 98.44 79 VAL B N 1
ATOM 1381 C CA . VAL B 1 79 ? 6.965 11.375 12.805 1 98.44 79 VAL B CA 1
ATOM 1382 C C . VAL B 1 79 ? 7.586 9.984 12.906 1 98.44 79 VAL B C 1
ATOM 1384 O O . VAL B 1 79 ? 8.594 9.695 12.258 1 98.44 79 VAL B O 1
ATOM 1387 N N . THR B 1 80 ? 7 9.188 13.758 1 97.25 80 THR B N 1
ATOM 1388 C CA . THR B 1 80 ? 7.473 7.816 13.906 1 97.25 80 THR B CA 1
ATOM 1389 C C . THR B 1 80 ? 6.93 6.934 12.789 1 97.25 80 THR B C 1
ATOM 1391 O O . THR B 1 80 ? 5.867 7.219 12.227 1 97.25 80 THR B O 1
ATOM 1394 N N . ARG B 1 81 ? 7.723 5.898 12.445 1 95.88 81 ARG B N 1
ATOM 1395 C CA . ARG B 1 81 ? 7.258 4.926 11.461 1 95.88 81 ARG B CA 1
ATOM 1396 C C . ARG B 1 81 ? 5.902 4.352 11.867 1 95.88 81 ARG B C 1
ATOM 1398 O O . ARG B 1 81 ? 5.062 4.07 11.008 1 95.88 81 ARG B O 1
ATOM 1405 N N . LEU B 1 82 ? 5.703 4.219 13.164 1 95.38 82 LEU B N 1
ATOM 1406 C CA . LEU B 1 82 ? 4.453 3.68 13.68 1 95.38 82 LEU B CA 1
ATOM 1407 C C . LEU B 1 82 ? 3.273 4.562 13.289 1 95.38 82 LEU B C 1
ATOM 1409 O O . LEU B 1 82 ? 2.191 4.059 12.977 1 95.38 82 LEU B O 1
ATOM 1413 N N . SER B 1 83 ? 3.455 5.938 13.242 1 97 83 SER B N 1
ATOM 1414 C CA . SER B 1 83 ? 2.412 6.871 12.836 1 97 83 SER B CA 1
ATOM 1415 C C . SER B 1 83 ? 1.919 6.57 11.422 1 97 83 SER B C 1
ATOM 1417 O O . SER B 1 83 ? 0.716 6.613 11.156 1 97 83 SER B O 1
ATOM 1419 N N . VAL B 1 84 ? 2.848 6.195 10.547 1 96.25 84 VAL B N 1
ATOM 1420 C CA . VAL B 1 84 ? 2.527 5.883 9.156 1 96.25 84 VAL B CA 1
ATOM 1421 C C . VAL B 1 84 ? 1.886 4.5 9.07 1 96.25 84 VAL B C 1
ATOM 1423 O O . VAL B 1 84 ? 0.837 4.336 8.445 1 96.25 84 VAL B O 1
ATOM 1426 N N . GLN B 1 85 ? 2.469 3.59 9.789 1 92.69 85 GLN B N 1
ATOM 1427 C CA . GLN B 1 85 ? 2.053 2.191 9.727 1 92.69 85 GLN B CA 1
ATOM 1428 C C . GLN B 1 85 ? 0.603 2.029 10.172 1 92.69 85 GLN B C 1
ATOM 1430 O O . GLN B 1 85 ? -0.126 1.193 9.633 1 92.69 85 GLN B O 1
ATOM 1435 N N . THR B 1 86 ? 0.141 2.896 11.016 1 92.56 86 THR B N 1
ATOM 1436 C CA . THR B 1 86 ? -1.172 2.715 11.625 1 92.56 86 THR B CA 1
ATOM 1437 C C . THR B 1 86 ? -2.26 3.355 10.773 1 92.56 86 THR B C 1
ATOM 1439 O O . THR B 1 86 ? -3.434 2.988 10.867 1 92.56 86 THR B O 1
ATOM 1442 N N . ARG B 1 87 ? -1.875 4.168 9.859 1 94 87 ARG B N 1
ATOM 1443 C CA . ARG B 1 87 ? -2.932 4.98 9.266 1 94 87 ARG B CA 1
ATOM 1444 C C . ARG B 1 87 ? -2.961 4.824 7.754 1 94 87 ARG B C 1
ATOM 1446 O O . ARG B 1 87 ? -3.975 5.109 7.113 1 94 87 ARG B O 1
ATOM 1453 N N . TRP B 1 88 ? -1.872 4.332 7.125 1 93.62 88 TRP B N 1
ATOM 1454 C CA . TRP B 1 88 ? -1.738 4.434 5.676 1 93.62 88 TRP B CA 1
ATOM 1455 C C . TRP B 1 88 ? -2.75 3.533 4.973 1 93.62 88 TRP B C 1
ATOM 1457 O O . TRP B 1 88 ? -3.305 3.904 3.936 1 93.62 88 TRP B O 1
ATOM 1467 N N . LYS B 1 89 ? -3.086 2.432 5.539 1 90.38 89 LYS B N 1
ATOM 1468 C CA . LYS B 1 89 ? -3.992 1.479 4.902 1 90.38 89 LYS B CA 1
ATOM 1469 C C . LYS B 1 89 ? -5.395 2.066 4.762 1 90.38 89 LYS B C 1
ATOM 1471 O O . LYS B 1 89 ? -6.012 1.956 3.699 1 90.38 89 LYS B O 1
ATOM 1476 N N . GLU B 1 90 ? -5.863 2.639 5.836 1 90.44 90 GLU B N 1
ATOM 1477 C CA . GLU B 1 90 ? -7.184 3.258 5.805 1 90.44 90 GLU B CA 1
ATOM 1478 C C . GLU B 1 90 ? -7.227 4.414 4.809 1 90.44 90 GLU B C 1
ATOM 1480 O O . GLU B 1 90 ? -8.227 4.598 4.113 1 90.44 90 GLU B O 1
ATOM 1485 N N . LEU B 1 91 ? -6.176 5.141 4.773 1 93.31 91 LEU B N 1
ATOM 1486 C CA . LEU B 1 91 ? -6.121 6.258 3.838 1 93.31 91 LEU B CA 1
ATOM 1487 C C . LEU B 1 91 ? -6.133 5.762 2.396 1 93.31 91 LEU B C 1
ATOM 1489 O O . LEU B 1 91 ? -6.77 6.367 1.531 1 93.31 91 LEU B O 1
ATOM 1493 N N . LEU B 1 92 ? -5.379 4.703 2.229 1 91.25 92 LEU B N 1
ATOM 1494 C CA . LEU B 1 92 ? -5.336 4.117 0.893 1 91.25 92 LEU B CA 1
ATOM 1495 C C . LEU B 1 92 ? -6.711 3.607 0.476 1 91.25 92 LEU B C 1
ATOM 1497 O O . LEU B 1 92 ? -7.109 3.76 -0.682 1 91.25 92 LEU B O 1
ATOM 1501 N N . ALA B 1 93 ? -7.398 2.98 1.374 1 85.62 93 ALA B N 1
ATOM 1502 C CA . ALA B 1 93 ? -8.742 2.471 1.09 1 85.62 93 ALA B CA 1
ATOM 1503 C C . ALA B 1 93 ? -9.695 3.605 0.735 1 85.62 93 ALA B C 1
ATOM 1505 O O . ALA B 1 93 ? -10.617 3.424 -0.068 1 85.62 93 ALA B O 1
ATOM 1506 N N . ASP B 1 94 ? -9.477 4.711 1.305 1 83.56 94 ASP B N 1
ATOM 1507 C CA . ASP B 1 94 ? -10.344 5.871 1.107 1 83.56 94 ASP B CA 1
ATOM 1508 C C . ASP B 1 94 ? -10.086 6.523 -0.249 1 83.56 94 ASP B C 1
ATOM 1510 O O . ASP B 1 94 ? -10.891 7.328 -0.721 1 83.56 94 ASP B O 1
ATOM 1514 N N . SER B 1 95 ? -8.906 6.254 -0.817 1 82.94 95 SER B N 1
ATOM 1515 C CA . SER B 1 95 ? -8.523 6.91 -2.064 1 82.94 95 SER B CA 1
ATOM 1516 C C . SER B 1 95 ? -9.453 6.508 -3.207 1 82.94 95 SER B C 1
ATOM 1518 O O . SER B 1 95 ? -9.484 7.168 -4.246 1 82.94 95 SER B O 1
ATOM 1520 N N . GLY B 1 96 ? -10.469 5.703 -3.023 1 70.38 96 GLY B N 1
ATOM 1521 C CA . GLY B 1 96 ? -11.289 5.266 -4.137 1 70.38 96 GLY B CA 1
ATOM 1522 C C . GLY B 1 96 ? -10.484 4.883 -5.363 1 70.38 96 GLY B C 1
ATOM 1523 O O . GLY B 1 96 ? -10.945 5.047 -6.496 1 70.38 96 GLY B O 1
ATOM 1524 N N . PH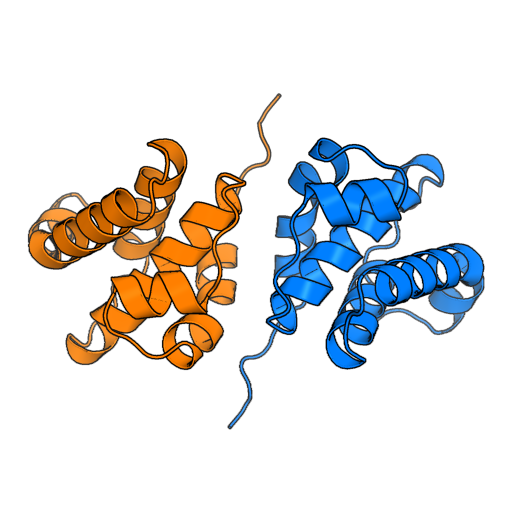E B 1 97 ? -9.25 4.496 -5.277 1 57.69 97 PHE B N 1
ATOM 1525 C CA . PHE B 1 97 ? -8.359 4.281 -6.414 1 57.69 97 PHE B CA 1
ATOM 1526 C C . PHE B 1 97 ? -9.094 3.57 -7.547 1 57.69 97 PHE B C 1
ATOM 1528 O O . PHE B 1 97 ? -9.758 2.559 -7.324 1 57.69 97 PHE B O 1
ATOM 1535 N N . ARG B 1 98 ? -9.414 4.465 -8.586 1 50 98 ARG B N 1
ATOM 1536 C CA . ARG B 1 98 ? -9.945 3.891 -9.82 1 50 98 ARG B CA 1
ATOM 1537 C C . ARG B 1 98 ? -8.828 3.377 -10.711 1 50 98 ARG B C 1
ATOM 1539 O O . ARG B 1 98 ? -7.848 4.086 -10.961 1 50 98 ARG B O 1
ATOM 1546 N N . PRO B 1 99 ? -8.781 2.014 -10.93 1 43.19 99 PRO B N 1
ATOM 1547 C CA . PRO B 1 99 ? -7.809 1.544 -11.914 1 43.19 99 PRO B CA 1
ATOM 1548 C C . PRO B 1 99 ? -7.746 2.434 -13.148 1 43.19 99 PRO B C 1
ATOM 1550 O O . PRO B 1 99 ? -8.719 3.123 -13.469 1 43.19 99 PRO B O 1
ATOM 1553 N N . PRO B 1 100 ? -6.43 2.494 -13.625 1 36.94 100 PRO B N 1
ATOM 1554 C CA . PRO B 1 100 ? -6.398 3.297 -14.852 1 36.94 100 PRO B CA 1
ATOM 1555 C C . PRO B 1 100 ? -7.496 2.914 -15.836 1 36.94 100 PRO B C 1
ATOM 1557 O O . PRO B 1 100 ? -7.895 1.748 -15.898 1 36.94 100 PRO B O 1
ATOM 1560 N N . GLU B 1 101 ? -8.508 3.729 -15.852 1 33.47 101 GLU B N 1
ATOM 1561 C CA . GLU B 1 101 ? -9.484 3.559 -16.922 1 33.47 101 GLU B CA 1
ATOM 1562 C C . GLU B 1 101 ? -8.805 3.518 -18.281 1 33.47 101 GLU B C 1
ATOM 1564 O O . GLU B 1 101 ? -8.016 4.402 -18.609 1 33.47 101 GLU B O 1
ATOM 1569 N N . TRP B 1 102 ? -8.211 2.301 -18.531 1 25.66 102 TRP B N 1
ATOM 1570 C CA . TRP B 1 102 ? -7.93 2.273 -19.969 1 25.66 102 TRP B CA 1
ATOM 1571 C C . TRP B 1 102 ? -9.227 2.219 -20.766 1 25.66 102 TRP B C 1
ATOM 1573 O O . TRP B 1 102 ? -10.25 1.756 -20.281 1 25.66 102 TRP B O 1
#

Organism: NCBI:txid1816183

Radius of gyration: 17.36 Å; Cα contacts (8 Å, |Δi|>4): 295; chains: 2; bounding box: 28×54×41 Å

Solvent-accessible surface area (backbone atoms only — not comparable to full-atom values): 11081 Å² total; per-residue (Å²): 132,58,53,72,64,52,48,66,79,38,42,69,57,50,51,51,51,49,51,32,34,54,76,67,68,54,54,71,63,18,48,49,40,12,50,51,41,25,53,62,58,66,56,91,49,76,86,46,37,59,38,46,43,34,10,16,41,49,31,13,19,50,74,60,69,44,86,71,51,62,56,61,45,14,57,57,57,72,49,52,45,64,43,30,70,68,40,19,64,63,49,46,56,66,57,62,77,66,63,80,80,121,134,59,52,73,64,52,49,66,78,38,42,69,58,50,51,52,51,50,49,34,35,55,77,67,67,54,53,73,64,18,48,50,40,11,50,51,43,27,54,62,57,65,58,88,47,76,86,47,36,59,38,47,42,33,9,16,43,51,33,14,20,50,73,60,69,43,86,72,51,61,58,60,44,15,57,57,56,72,50,53,45,63,44,29,70,67,40,21,63,64,49,46,55,67,57,60,78,68,62,82,81,121